Protein AF-A0A0P9H1C6-F1 (afdb_monomer)

Mean predicted aligned error: 3.63 Å

Secondary structure (DSSP, 8-state):
-HHHHHHHHHHHTT-GGG---EEEESSSSSSSSHHHHHHHHHHHHHTTPEEEES--EEEEETTTTEEEETTS-EEE-SS---PPPP---HHHHHTT---TTS-B-B-TTT-BBSS-TT-B--GGGB--SS---HHHHHHHHHHHHHHHHHHHTT-S--------EEEEEEEETTEEEEEEE-SSS----PPPBHHHHHHHHHHHHHHHHHTTTT--

Foldseek 3Di:
DVLLAVLQVCVVVVNNVVDAAEQEELAPFNDPAPQVRVVVVVLCVVSVHHYDYNFAFDDAPVVQQWTAGPVGDIDHDPDDDDDDDDAADPVQVVVVQQDPRSAGAADQWQQAGPVDRVDGDAAPRHPHPADRDPQRRQQNVVQNVQQVVCVVVVHPDRGTAFQWDWDWADNDPLWIWIFIDGPVGHTDTDDIDNVSSVVVVVCVVCVVVCRVVVVD

Solvent-accessible surface area (backbone atoms only — not comparable to full-atom values): 12221 Å² total; per-residue (Å²): 76,71,67,37,41,49,50,42,51,28,49,78,69,73,43,38,94,82,50,90,49,78,48,77,19,59,39,93,45,84,39,94,53,62,61,58,20,71,58,46,50,58,56,36,50,77,69,66,37,43,76,43,60,52,39,39,82,66,49,73,42,70,92,81,28,31,42,28,25,72,80,70,51,75,45,77,54,95,77,86,88,81,83,76,90,84,67,32,54,66,67,36,42,74,69,70,49,31,48,102,58,18,22,29,48,40,40,72,38,59,30,31,26,76,87,42,86,94,39,70,46,55,35,74,47,24,58,49,101,57,78,77,41,74,41,27,22,50,53,41,42,55,30,42,54,52,28,55,51,26,61,78,68,69,50,91,72,68,60,66,42,64,50,53,35,60,51,74,44,46,59,29,92,66,20,9,25,51,39,48,32,35,76,86,44,76,52,62,69,59,79,68,32,50,66,47,31,50,51,54,53,49,46,64,74,43,35,78,70,31,58,85,66,59,73,105

Structure (mmCIF, N/CA/C/O backbone):
data_AF-A0A0P9H1C6-F1
#
_entry.id   AF-A0A0P9H1C6-F1
#
loop_
_atom_site.group_PDB
_atom_site.id
_atom_site.type_symbol
_atom_site.label_atom_id
_atom_site.label_alt_id
_atom_site.label_comp_id
_atom_site.label_asym_id
_atom_site.label_entity_id
_atom_site.label_seq_id
_atom_site.pdbx_PDB_ins_code
_atom_site.Cartn_x
_atom_site.Cartn_y
_atom_site.Cartn_z
_atom_site.occupancy
_atom_site.B_iso_or_equiv
_atom_site.auth_seq_id
_atom_site.auth_comp_id
_atom_site.auth_asym_id
_atom_site.auth_atom_id
_atom_site.pdbx_PDB_model_num
ATOM 1 N N . GLU A 1 1 ? -3.016 4.710 9.373 1.00 93.19 1 GLU A N 1
ATOM 2 C CA . GLU A 1 1 ? -3.429 6.108 9.124 1.00 93.19 1 GLU A CA 1
ATOM 3 C C . GLU A 1 1 ? -4.897 6.339 9.457 1.00 93.19 1 GLU A C 1
ATOM 5 O O . GLU A 1 1 ? -5.146 6.920 10.501 1.00 93.19 1 GLU A O 1
ATOM 10 N N . PHE A 1 2 ? -5.855 5.842 8.659 1.00 96.88 2 PHE A N 1
ATOM 11 C CA . PHE A 1 2 ? -7.290 6.099 8.879 1.00 96.88 2 PHE A CA 1
ATOM 12 C C . PHE A 1 2 ? -7.735 5.900 10.336 1.00 96.88 2 PHE A C 1
ATOM 14 O O . PHE A 1 2 ? -8.371 6.771 10.910 1.00 96.88 2 PHE A O 1
ATOM 21 N N . THR A 1 3 ? -7.330 4.796 10.963 1.00 97.69 3 THR A N 1
ATOM 22 C CA . THR A 1 3 ? -7.670 4.483 12.358 1.00 97.69 3 THR A CA 1
ATOM 23 C C . THR A 1 3 ? -7.136 5.507 13.362 1.00 97.69 3 THR A C 1
ATOM 25 O O . THR A 1 3 ? -7.855 5.864 14.288 1.00 97.69 3 THR A O 1
ATOM 28 N N . PHE A 1 4 ? -5.917 6.025 13.169 1.00 97.88 4 PHE A N 1
ATOM 29 C CA . PHE A 1 4 ? -5.371 7.084 14.026 1.00 97.88 4 PHE A CA 1
ATOM 30 C C . PHE A 1 4 ? -6.130 8.399 13.846 1.00 97.88 4 PHE A C 1
ATOM 32 O O . PHE A 1 4 ? -6.419 9.077 14.827 1.00 97.88 4 PHE A O 1
ATOM 39 N N . LEU A 1 5 ? -6.473 8.742 12.602 1.00 97.62 5 LEU A N 1
ATOM 40 C CA . LEU A 1 5 ? -7.238 9.951 12.289 1.00 97.62 5 LEU A CA 1
ATOM 41 C C . LEU A 1 5 ? -8.673 9.870 12.823 1.00 97.62 5 LEU A C 1
ATOM 43 O O . LEU A 1 5 ? -9.190 10.855 13.339 1.00 97.62 5 LEU A O 1
ATOM 47 N N . LEU A 1 6 ? -9.304 8.696 12.739 1.00 97.88 6 LEU A N 1
ATOM 48 C CA . LEU A 1 6 ? -10.625 8.447 13.310 1.00 97.88 6 LEU A CA 1
ATOM 49 C C . LEU A 1 6 ? -10.600 8.559 14.837 1.00 97.88 6 LEU A C 1
ATOM 51 O O . LEU A 1 6 ? -11.479 9.190 15.416 1.00 97.88 6 LEU A O 1
ATOM 55 N N . GLU A 1 7 ? -9.600 7.970 15.493 1.00 97.94 7 GLU A N 1
ATOM 56 C CA . GLU A 1 7 ? -9.441 8.061 16.946 1.00 97.94 7 GLU A CA 1
ATOM 57 C C . GLU A 1 7 ? -9.267 9.512 17.411 1.00 97.94 7 GLU A C 1
ATOM 59 O O . GLU A 1 7 ? -9.964 9.943 18.332 1.00 97.94 7 GLU A O 1
ATOM 64 N N . ASP A 1 8 ? -8.413 10.276 16.729 1.00 97.62 8 ASP A N 1
ATOM 65 C CA . ASP A 1 8 ? -8.193 11.696 17.005 1.00 97.62 8 ASP A CA 1
ATOM 66 C C . ASP A 1 8 ? -9.469 12.522 16.770 1.00 97.62 8 ASP A C 1
ATOM 68 O O . ASP A 1 8 ? -9.880 13.301 17.630 1.00 97.62 8 ASP A O 1
ATOM 72 N N . TYR A 1 9 ? -10.175 12.275 15.661 1.00 97.75 9 TYR A N 1
ATOM 73 C CA . TYR A 1 9 ? -11.467 12.901 15.378 1.00 97.75 9 TYR A CA 1
ATOM 74 C C . TYR A 1 9 ? -12.483 12.635 16.497 1.00 97.75 9 TYR A C 1
ATOM 76 O O . TYR A 1 9 ? -13.104 13.567 17.011 1.00 97.75 9 TYR A O 1
ATOM 84 N N . LEU A 1 10 ? -12.639 11.379 16.923 1.00 98.06 10 LEU A N 1
ATOM 85 C CA . LEU A 1 10 ? -13.571 11.005 17.989 1.00 98.06 10 LEU A CA 1
ATOM 86 C C . LEU A 1 10 ? -13.201 11.661 19.322 1.00 98.06 10 LEU A C 1
ATOM 88 O O . LEU A 1 10 ? -14.088 12.054 20.081 1.00 98.06 10 LEU A O 1
ATOM 92 N N . ARG A 1 11 ? -11.904 11.806 19.607 1.00 97.06 11 ARG A N 1
ATOM 93 C CA . ARG A 1 11 ? -11.411 12.471 20.816 1.00 97.06 11 ARG A CA 1
ATOM 94 C C . ARG A 1 11 ? -11.730 13.961 20.803 1.00 97.06 11 ARG A C 1
ATOM 96 O O . ARG A 1 11 ? -12.269 14.463 21.786 1.00 97.06 11 ARG A O 1
ATOM 103 N N . GLN A 1 12 ? -11.487 14.641 19.685 1.00 97.38 12 GLN A N 1
ATOM 104 C CA . GLN A 1 12 ? -11.793 16.067 19.515 1.00 97.38 12 GLN A CA 1
ATOM 105 C C . GLN A 1 12 ? -13.291 16.379 19.643 1.00 97.38 12 GLN A C 1
ATOM 107 O O . GLN A 1 12 ? -13.655 17.479 20.050 1.00 97.38 12 GLN A O 1
ATOM 112 N N . HIS A 1 13 ? -14.157 15.405 19.355 1.00 97.94 13 HIS A N 1
ATOM 113 C CA . HIS A 1 13 ? -15.613 15.552 19.441 1.00 97.94 13 HIS A CA 1
ATOM 114 C C . HIS A 1 13 ? -16.220 14.974 20.732 1.00 97.94 13 HIS A C 1
ATOM 116 O O . HIS A 1 13 ? -17.441 14.922 20.861 1.00 97.94 13 HIS A O 1
ATOM 122 N N . GLY A 1 14 ? -15.403 14.524 21.694 1.00 97.75 14 GLY A N 1
ATOM 123 C CA . GLY A 1 14 ? -15.886 13.966 22.965 1.00 97.75 14 GLY A CA 1
ATOM 124 C C . GLY A 1 14 ? -16.603 12.612 22.842 1.00 97.75 14 GLY A C 1
ATOM 125 O O . GLY A 1 14 ? -17.310 12.206 23.761 1.00 97.75 14 GLY A O 1
ATOM 126 N N . LEU A 1 15 ? -16.424 11.905 21.723 1.00 97.88 15 LEU A N 1
ATOM 127 C CA . LEU A 1 15 ? -17.075 10.622 21.422 1.00 97.88 15 LEU A CA 1
ATOM 128 C C . LEU A 1 15 ? -16.177 9.408 21.695 1.00 97.88 15 LEU A C 1
ATOM 130 O O . LEU A 1 15 ? -16.657 8.274 21.708 1.00 97.88 15 LEU A O 1
ATOM 134 N N . ARG A 1 16 ? -14.876 9.622 21.923 1.00 97.44 16 ARG A N 1
ATOM 135 C CA . ARG A 1 16 ? -13.888 8.540 22.046 1.00 97.44 16 ARG A CA 1
ATOM 136 C C . ARG A 1 16 ? -14.186 7.549 23.171 1.00 97.44 16 ARG A C 1
ATOM 138 O O . ARG A 1 16 ? -14.060 6.352 22.939 1.00 97.44 16 ARG A O 1
ATOM 145 N N . GLU A 1 17 ? -14.597 8.024 24.344 1.00 96.75 17 GLU A N 1
ATOM 146 C CA . GLU A 1 17 ? -14.897 7.162 25.504 1.00 96.75 17 GLU A CA 1
ATOM 147 C C . GLU A 1 17 ? -16.165 6.315 25.306 1.00 96.75 17 GLU A C 1
ATOM 149 O O . GLU A 1 17 ? -16.348 5.298 25.964 1.00 96.75 17 GLU A O 1
ATOM 154 N N . GLN A 1 18 ? -17.037 6.719 24.378 1.00 97.19 18 GLN A N 1
ATOM 155 C CA . GLN A 1 18 ? -18.264 5.997 24.024 1.00 97.19 18 GLN A CA 1
ATOM 156 C C . GLN A 1 18 ? -18.072 5.083 22.805 1.00 97.19 18 GLN A C 1
ATOM 158 O O . GLN A 1 18 ? -19.025 4.445 22.366 1.00 97.19 18 GLN A O 1
ATOM 163 N N . THR A 1 19 ? -16.863 5.038 22.234 1.00 98.19 19 THR A N 1
ATOM 164 C CA . THR A 1 19 ? -16.577 4.333 20.980 1.00 98.19 19 THR A CA 1
ATOM 165 C C . THR A 1 19 ? -15.469 3.304 21.179 1.00 98.19 19 THR A C 1
ATOM 167 O O . THR A 1 19 ? -14.341 3.658 21.523 1.00 98.19 19 THR A O 1
ATOM 170 N N . GLU A 1 20 ? -15.756 2.033 20.899 1.00 98.31 20 GLU A N 1
ATOM 171 C CA . GLU A 1 20 ? -14.718 1.017 20.708 1.00 98.31 20 GLU A CA 1
ATOM 172 C C . GLU A 1 20 ? -14.182 1.103 19.272 1.00 98.31 20 GLU A C 1
ATOM 174 O O . GLU A 1 20 ? -14.946 1.164 18.309 1.00 98.31 20 GLU A O 1
ATOM 179 N N . ILE A 1 21 ? -12.857 1.107 19.122 1.00 98.56 21 ILE A N 1
ATOM 180 C CA . ILE A 1 21 ? -12.193 1.049 17.819 1.00 98.56 21 ILE A CA 1
ATOM 181 C C . ILE A 1 21 ? -11.433 -0.271 17.760 1.00 98.56 21 ILE A C 1
ATOM 183 O O . ILE A 1 21 ? -10.535 -0.503 18.572 1.00 98.56 21 ILE A O 1
ATOM 187 N N . VAL A 1 22 ? -11.772 -1.104 16.776 1.00 98.38 22 VAL A N 1
ATOM 188 C CA . VAL A 1 22 ? -11.085 -2.369 16.507 1.00 98.38 22 VAL A CA 1
ATOM 189 C C . VAL A 1 22 ? -10.349 -2.269 15.169 1.00 98.38 22 VAL A C 1
ATOM 191 O O . VAL A 1 22 ? -10.955 -2.028 14.126 1.00 98.38 22 VAL A O 1
ATOM 194 N N . TYR A 1 23 ? -9.029 -2.436 15.196 1.00 98.19 23 TYR A N 1
ATOM 195 C CA . TYR A 1 23 ? -8.165 -2.505 14.022 1.00 98.19 23 TYR A CA 1
ATOM 196 C C . TYR A 1 23 ? -7.969 -3.961 13.604 1.00 98.19 23 TYR A C 1
ATOM 198 O O . TYR A 1 23 ? -7.379 -4.747 14.345 1.00 98.19 23 TYR A O 1
ATOM 206 N N . LEU A 1 24 ? -8.449 -4.317 12.415 1.00 97.06 24 LEU A N 1
ATOM 207 C CA . LEU A 1 24 ? -8.352 -5.676 11.886 1.00 97.06 24 LEU A CA 1
ATOM 208 C C . LEU A 1 24 ? -7.097 -5.834 11.021 1.00 97.06 24 LEU A C 1
ATOM 210 O O . LEU A 1 24 ? -6.812 -4.989 10.172 1.00 97.06 24 LEU A O 1
ATOM 214 N N . SER A 1 25 ? -6.388 -6.950 11.184 1.00 96.56 25 SER A N 1
ATOM 215 C CA . SER A 1 25 ? -5.307 -7.369 10.292 1.00 96.56 25 SER A CA 1
ATOM 216 C C . SER A 1 25 ? -5.412 -8.859 9.988 1.00 96.56 25 SER A C 1
ATOM 218 O O . SER A 1 25 ? -5.517 -9.683 10.894 1.00 96.56 25 SER A O 1
ATOM 220 N N . ALA A 1 26 ? -5.296 -9.221 8.710 1.00 95.44 26 ALA A N 1
ATOM 221 C CA . ALA A 1 26 ? -5.193 -10.620 8.286 1.00 95.44 26 ALA A CA 1
ATOM 222 C C . ALA A 1 26 ? -3.859 -11.270 8.712 1.00 95.44 26 ALA A C 1
ATOM 224 O O . ALA A 1 26 ? -3.707 -12.488 8.685 1.00 95.44 26 ALA A O 1
ATOM 225 N N . LEU A 1 27 ? -2.874 -10.466 9.117 1.00 95.88 27 LEU A N 1
ATOM 226 C CA . LEU A 1 27 ? -1.554 -10.930 9.529 1.00 95.88 27 LEU A CA 1
ATOM 227 C C . LEU A 1 27 ? -1.491 -11.148 11.042 1.00 95.88 27 LEU A C 1
ATOM 229 O O . LEU A 1 27 ? -2.310 -10.642 11.802 1.00 95.88 27 LEU A O 1
ATOM 233 N N . SER A 1 28 ? -0.437 -11.816 11.508 1.00 95.88 28 SER A N 1
ATOM 234 C CA . SER A 1 28 ? -0.100 -11.911 12.937 1.00 95.88 28 SER A CA 1
ATOM 235 C C . SER A 1 28 ? 0.511 -10.627 13.519 1.00 95.88 28 SER A C 1
ATOM 237 O O . SER A 1 28 ? 1.109 -10.675 14.589 1.00 95.88 28 SER A O 1
ATOM 239 N N . ARG A 1 29 ? 0.426 -9.508 12.794 1.00 96.50 29 ARG A N 1
ATOM 240 C CA . ARG A 1 29 ? 0.940 -8.179 13.152 1.00 96.50 29 ARG A CA 1
ATOM 241 C C . ARG A 1 29 ? 0.104 -7.097 12.470 1.00 96.50 29 ARG A C 1
ATOM 243 O O . ARG A 1 29 ? -0.591 -7.378 11.494 1.00 96.50 29 ARG A O 1
ATOM 250 N N . VAL A 1 30 ? 0.192 -5.857 12.944 1.00 96.31 30 VAL A N 1
ATOM 251 C CA . VAL A 1 30 ? -0.618 -4.734 12.429 1.00 96.31 30 VAL A CA 1
ATOM 252 C C . VAL A 1 30 ? -0.184 -4.225 11.051 1.00 96.31 30 VAL A C 1
ATOM 254 O O . VAL A 1 30 ? -0.939 -3.511 10.402 1.00 96.31 30 VAL A O 1
ATOM 257 N N . PHE A 1 31 ? 1.014 -4.585 10.579 1.00 95.12 31 PHE A N 1
ATOM 258 C CA . PHE A 1 31 ? 1.508 -4.163 9.268 1.00 95.12 31 PHE A CA 1
ATOM 259 C C . PHE A 1 31 ? 2.438 -5.212 8.624 1.00 95.12 31 PHE A C 1
ATOM 261 O O . PHE A 1 31 ? 3.178 -5.879 9.349 1.00 95.12 31 PHE A O 1
ATOM 268 N N . PRO A 1 32 ? 2.458 -5.378 7.283 1.00 92.88 32 PRO A N 1
ATOM 269 C CA . PRO A 1 32 ? 3.320 -6.360 6.620 1.00 92.88 32 PRO A CA 1
ATOM 270 C C . PRO A 1 32 ? 4.821 -6.163 6.840 1.00 92.88 32 PRO A C 1
ATOM 272 O O . PRO A 1 32 ? 5.530 -7.151 6.961 1.00 92.88 32 PRO A O 1
ATOM 275 N N . ILE A 1 33 ? 5.317 -4.929 6.908 1.00 93.44 33 ILE A N 1
ATOM 276 C CA . ILE A 1 33 ? 6.733 -4.637 7.180 1.00 93.44 33 ILE A CA 1
ATOM 277 C C . ILE A 1 33 ? 6.946 -4.525 8.692 1.00 93.44 33 ILE A C 1
ATOM 279 O O . ILE A 1 33 ? 6.293 -3.718 9.351 1.00 93.44 33 ILE A O 1
ATOM 283 N N . GLU A 1 34 ? 7.879 -5.311 9.229 1.00 94.19 34 GLU A N 1
ATOM 284 C CA . GLU A 1 34 ? 8.107 -5.443 10.673 1.00 94.19 34 GLU A CA 1
ATOM 285 C C . GLU A 1 34 ? 8.441 -4.115 11.361 1.00 94.19 34 GLU A C 1
ATOM 287 O O . GLU A 1 34 ? 7.806 -3.777 12.354 1.00 94.19 34 GLU A O 1
ATOM 292 N N . ASN A 1 35 ? 9.345 -3.310 10.799 1.00 95.50 35 ASN A N 1
ATOM 293 C CA . ASN A 1 35 ? 9.712 -2.015 11.385 1.00 95.50 35 ASN A CA 1
ATOM 294 C C . ASN A 1 35 ? 8.507 -1.067 11.508 1.00 95.50 35 ASN A C 1
ATOM 296 O O . ASN A 1 35 ? 8.380 -0.347 12.495 1.00 95.50 35 ASN A O 1
ATOM 300 N N . ILE A 1 36 ? 7.594 -1.097 10.531 1.00 95.62 36 ILE A N 1
ATOM 301 C CA . ILE A 1 36 ? 6.365 -0.294 10.562 1.00 95.62 36 ILE A CA 1
ATOM 302 C C . ILE A 1 36 ? 5.383 -0.864 11.592 1.00 95.62 36 ILE A C 1
ATOM 304 O O . ILE A 1 36 ? 4.731 -0.098 12.298 1.00 95.62 36 ILE A O 1
ATOM 308 N N . ALA A 1 37 ? 5.294 -2.191 11.719 1.00 96.12 37 ALA A N 1
ATOM 309 C CA . ALA A 1 37 ? 4.471 -2.824 12.745 1.00 96.12 37 ALA A CA 1
ATOM 310 C C . ALA A 1 37 ? 4.961 -2.474 14.160 1.00 96.12 37 ALA A C 1
ATOM 312 O O . ALA A 1 37 ? 4.155 -2.055 14.984 1.00 96.12 37 ALA A O 1
ATOM 313 N N . ASN A 1 38 ? 6.272 -2.552 14.409 1.00 95.75 38 ASN A N 1
ATOM 314 C CA . ASN A 1 38 ? 6.896 -2.206 15.692 1.00 95.75 38 ASN A CA 1
ATOM 315 C C . ASN A 1 38 ? 6.724 -0.722 16.052 1.00 95.75 38 ASN A C 1
ATOM 317 O O . ASN A 1 38 ? 6.692 -0.373 17.227 1.00 95.75 38 ASN A O 1
ATOM 321 N N . PHE A 1 39 ? 6.594 0.148 15.049 1.00 96.25 39 PHE A N 1
ATOM 322 C CA . PHE A 1 39 ? 6.251 1.555 15.238 1.00 96.25 39 PHE A CA 1
ATOM 323 C C . PHE A 1 39 ? 4.757 1.761 15.544 1.00 96.25 39 PHE A C 1
ATOM 325 O O . PHE A 1 39 ? 4.407 2.520 16.443 1.00 96.25 39 PHE A O 1
ATOM 332 N N . ALA A 1 40 ? 3.864 1.113 14.791 1.00 96.94 40 ALA A N 1
ATOM 333 C CA . ALA A 1 40 ? 2.430 1.391 14.846 1.00 96.94 40 ALA A CA 1
ATOM 334 C C . ALA A 1 40 ? 1.707 0.691 16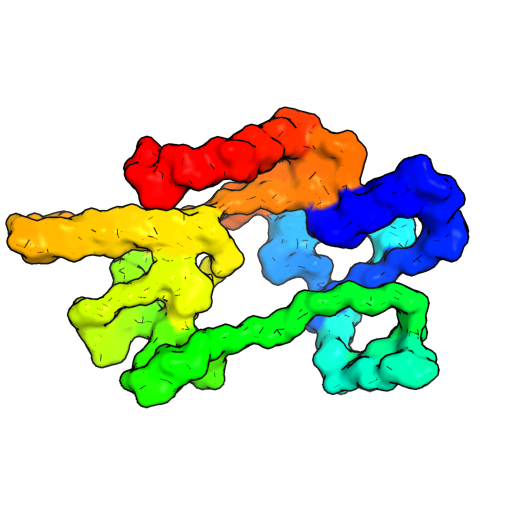.006 1.00 96.94 40 ALA A C 1
ATOM 336 O O . ALA A 1 40 ? 0.776 1.267 16.564 1.00 96.94 40 ALA A O 1
ATOM 337 N N . ASP A 1 41 ? 2.107 -0.531 16.366 1.00 96.94 41 ASP A N 1
ATOM 338 C CA . ASP A 1 41 ? 1.418 -1.343 17.378 1.00 96.94 41 ASP A CA 1
ATOM 339 C C . ASP A 1 41 ? 1.402 -0.680 18.772 1.00 96.94 41 ASP A C 1
ATOM 341 O O . ASP A 1 41 ? 0.313 -0.525 19.334 1.00 96.94 41 ASP A O 1
ATOM 345 N N . PRO A 1 42 ? 2.529 -0.145 19.296 1.00 96.75 42 PRO A N 1
ATOM 346 C CA . PRO A 1 42 ? 2.513 0.577 20.569 1.00 96.75 42 PRO A CA 1
ATOM 347 C C . PRO A 1 42 ? 1.622 1.825 20.537 1.00 96.75 42 PRO A C 1
ATOM 349 O O . PRO A 1 42 ? 0.912 2.090 21.503 1.00 96.75 42 PRO A O 1
ATOM 352 N N . LEU A 1 43 ? 1.606 2.560 19.417 1.00 96.56 43 LEU A N 1
ATOM 353 C CA . LEU A 1 43 ? 0.779 3.761 19.252 1.00 96.56 43 LEU A CA 1
ATOM 354 C C . LEU A 1 43 ? -0.720 3.433 19.227 1.00 96.56 43 LEU A C 1
ATOM 356 O O . LEU A 1 43 ? -1.530 4.201 19.745 1.00 96.56 43 LEU A O 1
ATOM 360 N N . LEU A 1 44 ? -1.107 2.307 18.619 1.00 97.88 44 LEU A N 1
ATOM 361 C CA . LEU A 1 44 ? -2.490 1.822 18.654 1.00 97.88 44 LEU A CA 1
ATOM 362 C C . LEU A 1 44 ? -2.893 1.471 20.093 1.00 97.88 44 LEU A C 1
ATOM 364 O O . LEU A 1 44 ? -3.945 1.914 20.561 1.00 97.88 44 LEU A O 1
ATOM 368 N N . HIS A 1 45 ? -2.031 0.742 20.807 1.00 97.19 45 HIS A N 1
ATOM 369 C CA . HIS A 1 45 ? -2.279 0.325 22.185 1.00 97.19 45 HIS A CA 1
ATOM 370 C C . HIS A 1 45 ? -2.365 1.513 23.156 1.00 97.19 45 HIS A C 1
ATOM 372 O O . HIS A 1 45 ? -3.293 1.583 23.959 1.00 97.19 45 HIS A O 1
ATOM 378 N N . GLU A 1 46 ? -1.449 2.482 23.063 1.00 96.19 46 GLU A N 1
ATOM 379 C CA . GLU A 1 46 ? -1.462 3.711 23.875 1.00 96.19 46 GLU A CA 1
ATOM 380 C C . GLU A 1 46 ? -2.779 4.486 23.724 1.00 96.19 46 GLU A C 1
ATOM 382 O O . GLU A 1 46 ? -3.284 5.079 24.675 1.00 96.19 46 GLU A O 1
ATOM 387 N N . ARG A 1 47 ? -3.389 4.422 22.538 1.00 95.81 47 ARG A N 1
ATOM 388 C CA . ARG A 1 47 ? -4.665 5.078 22.224 1.00 95.81 47 ARG A CA 1
ATOM 389 C C . ARG A 1 47 ? -5.889 4.234 22.547 1.00 95.81 47 ARG A C 1
ATOM 391 O O . ARG A 1 47 ? -7.004 4.622 22.192 1.00 95.81 47 ARG A O 1
ATOM 398 N N . GLY A 1 48 ? -5.706 3.080 23.186 1.00 97.12 48 GLY A N 1
ATOM 399 C CA . GLY A 1 48 ? -6.780 2.151 23.526 1.00 97.12 48 GLY A CA 1
ATOM 400 C C . GLY A 1 48 ? -7.511 1.598 22.301 1.00 97.12 48 GLY A C 1
ATOM 401 O O . GLY A 1 48 ? -8.715 1.351 22.376 1.00 97.12 48 GLY A O 1
ATOM 402 N N . ILE A 1 49 ? -6.831 1.487 21.155 1.00 98.44 49 ILE A N 1
ATOM 403 C CA . ILE A 1 49 ? -7.371 0.851 19.950 1.00 98.44 49 ILE A CA 1
ATOM 404 C C . ILE A 1 49 ? -7.085 -0.646 20.060 1.00 98.44 49 ILE A C 1
ATOM 406 O O . ILE A 1 49 ? -5.928 -1.059 20.147 1.00 98.44 49 ILE A O 1
ATOM 410 N N . ARG A 1 50 ? -8.135 -1.469 20.044 1.00 98.06 50 ARG A N 1
ATOM 411 C CA . ARG A 1 50 ? -7.997 -2.926 20.084 1.00 98.06 50 ARG A CA 1
ATOM 412 C C . ARG A 1 50 ? -7.500 -3.428 18.733 1.00 98.06 50 ARG A C 1
ATOM 414 O O . ARG A 1 50 ? -8.042 -3.044 17.703 1.00 98.06 50 ARG A O 1
ATOM 421 N N . THR A 1 51 ? -6.518 -4.319 18.722 1.00 97.88 51 THR A N 1
ATOM 422 C CA . THR A 1 51 ? -6.048 -4.986 17.503 1.00 97.88 51 THR A CA 1
ATOM 423 C C . THR A 1 51 ? -6.589 -6.414 17.446 1.00 97.88 51 THR A C 1
ATOM 425 O O . THR A 1 51 ? -6.447 -7.183 18.392 1.00 97.88 51 THR A O 1
ATOM 428 N N . GLU A 1 52 ? -7.223 -6.775 16.332 1.00 97.44 52 GLU A N 1
ATOM 429 C CA . GLU A 1 52 ? -7.623 -8.151 16.034 1.00 97.44 52 GLU A CA 1
ATOM 430 C C . GLU A 1 52 ? -6.759 -8.659 14.875 1.00 97.44 52 GLU A C 1
ATOM 432 O O . GLU A 1 52 ? -6.893 -8.236 13.724 1.00 97.44 52 GLU A O 1
ATOM 437 N N . LEU A 1 53 ? -5.815 -9.534 15.208 1.00 97.19 53 LEU A N 1
ATOM 438 C CA . LEU A 1 53 ? -4.832 -10.087 14.281 1.00 97.19 53 LEU A CA 1
ATOM 439 C C . LEU A 1 53 ? -5.291 -11.459 13.785 1.00 97.19 53 LEU A C 1
ATOM 441 O O . LEU A 1 53 ? -6.036 -12.147 14.478 1.00 97.19 53 LEU A O 1
ATOM 445 N N . ARG A 1 54 ? -4.788 -11.897 12.626 1.00 96.88 54 ARG A N 1
ATOM 446 C CA . ARG A 1 54 ? -5.248 -13.126 11.947 1.00 96.88 54 ARG A CA 1
ATOM 447 C C . ARG A 1 54 ? -6.764 -13.122 11.719 1.00 96.88 54 ARG A C 1
ATOM 449 O O . ARG A 1 54 ? -7.431 -14.132 11.904 1.00 96.88 54 ARG A O 1
ATOM 456 N N . PHE A 1 55 ? -7.289 -11.965 11.329 1.00 97.44 55 PHE A N 1
ATOM 457 C CA . PHE A 1 55 ? -8.677 -11.790 10.935 1.00 97.44 55 PHE A CA 1
ATOM 458 C C . PHE A 1 55 ? -8.723 -11.521 9.431 1.00 97.44 55 PHE A C 1
ATOM 460 O O . PHE A 1 55 ? -8.492 -10.392 8.993 1.00 97.44 55 PHE A O 1
ATOM 467 N N . THR A 1 56 ? -9.004 -12.547 8.631 1.00 96.69 56 THR A N 1
ATOM 468 C CA . THR A 1 56 ? -9.168 -12.417 7.177 1.00 96.69 56 THR A CA 1
ATOM 469 C C . THR A 1 56 ? -10.655 -12.286 6.854 1.00 96.69 56 THR A C 1
ATOM 471 O O . THR A 1 56 ? -11.359 -13.291 6.942 1.00 96.69 56 THR A O 1
ATOM 474 N N . PRO A 1 57 ? -11.176 -11.098 6.482 1.00 96.00 57 PRO A N 1
ATOM 475 C CA . PRO A 1 57 ? -12.595 -10.932 6.170 1.00 96.00 57 PRO A CA 1
ATOM 476 C C . PRO A 1 57 ? -13.078 -11.925 5.106 1.00 96.00 57 PRO A C 1
ATOM 478 O O . PRO A 1 57 ? -12.502 -12.003 4.022 1.00 96.00 57 PRO A O 1
ATOM 481 N N . SER A 1 58 ? -14.145 -12.665 5.408 1.00 96.69 58 SER A N 1
ATOM 482 C CA . SER A 1 58 ? -14.732 -13.674 4.514 1.00 96.69 58 SER A CA 1
ATOM 483 C C . SER A 1 58 ? -16.167 -13.345 4.108 1.00 96.69 58 SER A C 1
ATOM 485 O O . SER A 1 58 ? -16.560 -13.606 2.973 1.00 96.69 58 SER A O 1
ATOM 487 N N . ALA A 1 59 ? -16.951 -12.750 5.010 1.00 96.94 59 ALA A N 1
ATOM 488 C CA . ALA A 1 59 ? -18.328 -12.355 4.743 1.00 96.94 59 ALA A CA 1
ATOM 489 C C . ALA A 1 59 ? -18.754 -11.169 5.614 1.00 96.94 59 ALA A C 1
ATOM 491 O O . ALA A 1 59 ? -18.265 -10.987 6.731 1.00 96.94 59 ALA A O 1
ATOM 492 N N . ILE A 1 60 ? -19.709 -10.392 5.106 1.00 97.62 60 ILE A N 1
ATOM 493 C CA . ILE A 1 60 ? -20.346 -9.285 5.822 1.00 97.62 60 ILE A CA 1
ATOM 494 C C . ILE A 1 60 ? -21.847 -9.565 5.861 1.00 97.62 60 ILE A C 1
ATOM 496 O O . ILE A 1 60 ? -22.501 -9.621 4.821 1.00 97.62 60 ILE A O 1
ATOM 500 N N . ASP A 1 61 ? -22.385 -9.741 7.063 1.00 97.50 61 ASP A N 1
ATOM 501 C CA . ASP A 1 61 ? -23.820 -9.811 7.323 1.00 97.50 61 ASP A CA 1
ATOM 502 C C . ASP A 1 61 ? -24.296 -8.411 7.720 1.00 97.50 61 ASP A C 1
ATOM 504 O O . ASP A 1 61 ? -24.232 -8.019 8.885 1.00 97.50 61 ASP A O 1
ATOM 508 N N . ALA A 1 62 ? -24.700 -7.621 6.722 1.00 97.00 62 ALA A N 1
ATOM 509 C CA . ALA A 1 62 ? -25.096 -6.233 6.937 1.00 97.00 62 ALA A CA 1
ATOM 510 C C . ALA A 1 62 ? -26.359 -6.079 7.812 1.00 97.00 62 ALA A C 1
ATOM 512 O O . ALA A 1 62 ? -26.338 -5.213 8.689 1.00 97.00 62 ALA A O 1
ATOM 513 N N . PRO A 1 63 ? -27.428 -6.895 7.657 1.00 97.69 63 PRO A N 1
ATOM 514 C CA . PRO A 1 63 ? -28.581 -6.849 8.559 1.00 97.69 63 PRO A CA 1
ATOM 515 C C . PRO A 1 63 ? -28.233 -7.153 10.019 1.00 97.69 63 PRO A C 1
ATOM 517 O O . PRO A 1 63 ? -28.712 -6.455 10.910 1.00 97.69 63 PRO A O 1
ATOM 520 N N . ALA A 1 64 ? -27.385 -8.157 10.273 1.00 97.94 64 ALA A N 1
ATOM 521 C CA . ALA A 1 64 ? -26.930 -8.476 11.628 1.00 97.94 64 ALA A CA 1
ATOM 522 C C . ALA A 1 64 ? -25.805 -7.550 12.125 1.00 97.94 64 ALA A C 1
ATOM 524 O O . ALA A 1 64 ? -25.454 -7.605 13.302 1.00 97.94 64 ALA A O 1
ATOM 525 N N . LYS A 1 65 ? -25.240 -6.723 11.235 1.00 98.38 65 LYS A N 1
ATOM 526 C CA . LYS A 1 65 ? -24.038 -5.907 11.439 1.00 98.38 65 LYS A CA 1
ATOM 527 C C . LYS A 1 65 ? -22.847 -6.706 11.979 1.00 98.38 65 LYS A C 1
ATOM 529 O O 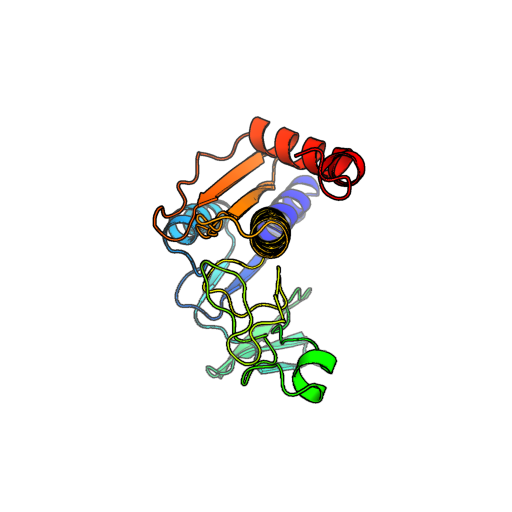. LYS A 1 65 ? -22.219 -6.333 12.969 1.00 98.38 65 LYS A O 1
ATOM 534 N N . VAL A 1 66 ? -22.544 -7.828 11.334 1.00 98.50 66 VAL A N 1
ATOM 535 C CA . VAL A 1 66 ? -21.447 -8.720 11.729 1.00 98.50 66 VAL A CA 1
ATOM 536 C C . VAL A 1 66 ? -20.490 -8.929 10.565 1.00 98.50 66 VAL A C 1
ATOM 538 O O . VAL A 1 66 ? -20.903 -9.283 9.460 1.00 98.50 66 VAL A O 1
ATOM 541 N N . ILE A 1 67 ? -19.194 -8.765 10.821 1.00 98.19 67 ILE A N 1
ATOM 542 C CA . ILE A 1 67 ? -18.130 -9.206 9.920 1.00 98.19 67 ILE A CA 1
ATOM 543 C C . ILE A 1 67 ? -17.612 -10.568 10.377 1.00 98.19 67 ILE A C 1
ATOM 545 O O . ILE A 1 67 ? -17.377 -10.795 11.564 1.00 98.19 67 ILE A O 1
ATOM 549 N N . ARG A 1 68 ? -17.447 -11.488 9.428 1.00 98.00 68 ARG A N 1
ATOM 550 C CA . ARG A 1 68 ? -16.930 -12.839 9.663 1.00 98.00 68 ARG A CA 1
ATOM 551 C C . ARG A 1 68 ? -15.547 -12.980 9.059 1.00 98.00 68 ARG A C 1
ATOM 553 O O . ARG A 1 68 ? -15.266 -12.387 8.015 1.00 98.00 68 ARG A O 1
ATOM 560 N N . SER A 1 69 ? -14.711 -13.782 9.703 1.00 97.25 69 SER A N 1
ATOM 561 C CA . SER A 1 69 ? -13.375 -14.104 9.222 1.00 97.25 69 SER A CA 1
ATOM 562 C C . SER A 1 69 ? -13.309 -15.515 8.634 1.00 97.25 69 SER A C 1
ATOM 564 O O . SER A 1 69 ? -14.165 -16.362 8.905 1.00 97.25 69 SER A O 1
ATOM 566 N N . ALA A 1 70 ? -12.312 -15.782 7.793 1.00 96.94 70 ALA A N 1
ATOM 567 C CA . ALA A 1 70 ? -12.039 -17.118 7.261 1.00 96.94 70 ALA A CA 1
ATOM 568 C C . ALA A 1 70 ? -11.582 -18.090 8.364 1.00 96.94 70 ALA A C 1
ATOM 570 O O . ALA A 1 70 ? -11.777 -19.297 8.255 1.00 96.94 70 ALA A O 1
ATOM 571 N N . GLU A 1 71 ? -11.027 -17.554 9.450 1.00 96.31 71 GLU A N 1
ATOM 572 C CA . GLU A 1 71 ? -10.600 -18.276 10.650 1.00 96.31 71 GLU A CA 1
ATOM 573 C C . GLU A 1 71 ? -11.776 -18.652 11.573 1.00 96.31 71 GLU A C 1
ATOM 575 O O . GLU A 1 71 ? -11.581 -19.351 12.565 1.00 96.31 71 GLU A O 1
ATOM 580 N N . GLY A 1 72 ? -13.000 -18.214 11.253 1.00 95.75 72 GLY A N 1
ATOM 581 C CA . GLY A 1 72 ? -14.217 -18.530 12.005 1.00 95.75 72 GLY A CA 1
ATOM 582 C C . GLY A 1 72 ? -14.595 -17.504 13.076 1.00 95.75 72 GLY A C 1
ATOM 583 O O . GLY A 1 72 ? -15.572 -17.718 13.796 1.00 95.75 72 GLY A O 1
ATOM 584 N N . ALA A 1 73 ? -13.875 -16.384 13.178 1.00 96.50 73 ALA A N 1
ATOM 585 C CA . ALA A 1 73 ? -14.239 -15.296 14.077 1.00 96.50 73 ALA A CA 1
ATOM 586 C C . ALA A 1 73 ? -15.443 -14.505 13.537 1.00 96.50 73 ALA A C 1
ATOM 588 O O . ALA A 1 73 ? -15.676 -14.423 12.328 1.00 96.50 73 ALA A O 1
ATOM 589 N N . ALA A 1 74 ? -16.206 -13.897 14.443 1.00 97.62 74 ALA A N 1
ATOM 590 C CA . ALA A 1 74 ? -17.307 -13.001 14.115 1.00 97.62 74 ALA A CA 1
ATOM 591 C C . ALA A 1 74 ? -17.260 -11.785 15.040 1.00 97.62 74 ALA A C 1
ATOM 593 O O . ALA A 1 74 ? -17.213 -11.944 16.260 1.00 97.62 74 ALA A O 1
ATOM 594 N N . LEU A 1 75 ? -17.278 -10.584 14.462 1.00 98.00 75 LEU A N 1
ATOM 595 C CA . LEU A 1 75 ? -17.250 -9.327 15.205 1.00 98.00 75 LEU A CA 1
ATOM 596 C C . LEU A 1 75 ? -18.458 -8.461 14.830 1.00 98.00 75 LEU A C 1
ATOM 598 O O . LEU A 1 75 ? -18.707 -8.267 13.635 1.00 98.00 75 LEU A O 1
ATOM 602 N N . PRO A 1 76 ? -19.214 -7.943 15.814 1.00 98.19 76 PRO A N 1
ATOM 603 C CA . PRO A 1 76 ? -20.236 -6.941 15.554 1.00 98.19 76 PRO A CA 1
ATOM 604 C C . PRO A 1 76 ? -19.586 -5.596 15.201 1.00 98.19 76 PRO A C 1
ATOM 606 O O . PRO A 1 76 ? -18.458 -5.318 15.608 1.00 98.19 76 PRO A O 1
ATOM 609 N N . TYR A 1 77 ? -20.297 -4.749 14.463 1.00 98.31 77 TYR A N 1
ATOM 610 C CA . TYR A 1 77 ? -19.856 -3.388 14.166 1.00 98.31 77 TYR A CA 1
ATOM 611 C C . TYR A 1 77 ? -21.032 -2.410 14.107 1.00 98.31 77 TYR A C 1
ATOM 613 O O . TYR A 1 77 ? -22.134 -2.772 13.713 1.00 98.31 77 TYR A O 1
ATOM 621 N N . ASP A 1 78 ? -20.786 -1.137 14.411 1.00 97.62 78 ASP A N 1
ATOM 622 C CA . ASP A 1 78 ? -21.717 -0.047 14.075 1.00 97.62 78 ASP A CA 1
ATOM 623 C C . ASP A 1 78 ? -21.292 0.703 12.813 1.00 97.62 78 ASP A C 1
ATOM 625 O O . ASP A 1 78 ? -22.132 1.076 11.993 1.00 97.62 78 ASP A O 1
ATOM 629 N N . LEU A 1 79 ? -19.980 0.848 12.620 1.00 97.06 79 LEU A N 1
ATOM 630 C CA . LEU A 1 79 ? -19.349 1.364 11.414 1.00 97.06 79 LEU A CA 1
ATOM 631 C C . LEU A 1 79 ? -18.249 0.394 10.986 1.00 97.06 79 LEU A C 1
ATOM 633 O O . LEU A 1 79 ? -17.351 0.084 11.767 1.00 97.06 79 LEU A O 1
ATOM 637 N N . LEU A 1 80 ? -18.307 -0.053 9.734 1.00 97.44 80 LEU A N 1
ATOM 638 C CA . LEU A 1 80 ? -17.298 -0.920 9.141 1.00 97.44 80 LEU A CA 1
ATOM 639 C C . LEU A 1 80 ? -16.581 -0.185 8.011 1.00 97.44 80 LEU A C 1
ATOM 641 O O . LEU A 1 80 ? -17.210 0.243 7.045 1.00 97.44 80 LEU A O 1
ATOM 645 N N . VAL A 1 81 ? -15.258 -0.076 8.123 1.00 97.25 81 VAL A N 1
ATOM 646 C CA . VAL A 1 81 ? -14.386 0.477 7.082 1.00 97.25 81 VAL A CA 1
ATOM 647 C C . VAL A 1 81 ? -13.375 -0.594 6.702 1.00 97.25 81 VAL A C 1
AT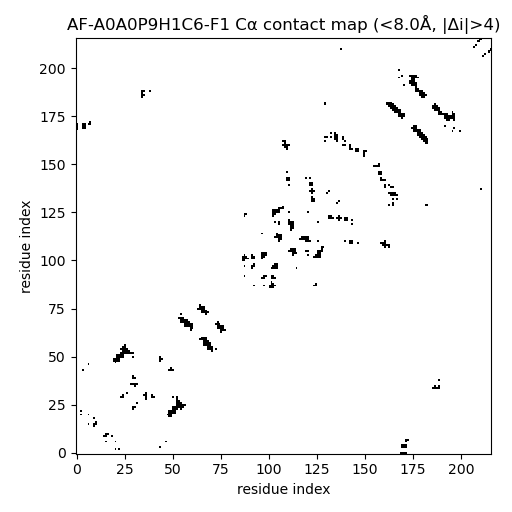OM 649 O O . VAL A 1 81 ? -12.562 -1.003 7.527 1.00 97.25 81 VAL A O 1
ATOM 652 N N . LEU A 1 82 ? -13.443 -1.063 5.456 1.00 95.31 82 LEU A N 1
ATOM 653 C CA . LEU A 1 82 ? -12.579 -2.120 4.941 1.00 95.31 82 LEU A CA 1
ATOM 654 C C . LEU A 1 82 ? -11.802 -1.650 3.720 1.00 95.31 82 LEU A C 1
ATOM 656 O O . LEU A 1 82 ? -12.331 -0.950 2.859 1.00 95.31 82 LEU A O 1
ATOM 660 N N . VAL A 1 83 ? -10.561 -2.119 3.632 1.00 93.62 83 VAL A N 1
ATOM 661 C CA . VAL A 1 83 ? -9.779 -2.087 2.398 1.00 93.62 83 VAL A CA 1
ATOM 662 C C . VAL A 1 83 ? -10.027 -3.416 1.679 1.00 93.62 83 VAL A C 1
ATOM 664 O O . VAL A 1 83 ? -9.728 -4.465 2.257 1.00 93.62 83 VAL A O 1
ATOM 667 N N . PRO A 1 84 ? -10.617 -3.414 0.471 1.00 92.31 84 PRO A N 1
ATOM 668 C CA . PRO A 1 84 ? -10.898 -4.647 -0.250 1.00 92.31 84 PRO A CA 1
ATOM 669 C C . PRO A 1 84 ? -9.599 -5.320 -0.722 1.00 92.31 84 PRO A C 1
ATOM 671 O O . PRO A 1 84 ? -8.570 -4.658 -0.871 1.00 92.31 84 PRO A O 1
ATOM 674 N N . PRO A 1 85 ? -9.628 -6.633 -1.009 1.00 91.69 85 PRO A N 1
ATOM 675 C CA . PRO A 1 85 ? -8.519 -7.280 -1.691 1.00 91.69 85 PRO A CA 1
ATOM 676 C C . PRO A 1 85 ? -8.348 -6.677 -3.092 1.00 91.69 85 PRO A C 1
ATOM 678 O O . PRO A 1 85 ? -9.291 -6.640 -3.883 1.00 91.69 85 PRO A O 1
ATOM 681 N N . HIS A 1 86 ? -7.137 -6.223 -3.407 1.00 94.00 86 HIS A N 1
ATOM 682 C CA . HIS A 1 86 ? -6.803 -5.691 -4.727 1.00 94.00 86 HIS A CA 1
ATOM 683 C C . HIS A 1 86 ? -6.354 -6.810 -5.678 1.00 94.00 86 HIS A C 1
ATOM 685 O O . HIS A 1 86 ? -5.713 -7.777 -5.263 1.00 94.00 86 HIS A O 1
ATOM 691 N N . ARG A 1 87 ? -6.677 -6.659 -6.963 1.00 95.62 87 ARG A N 1
ATOM 692 C CA . ARG A 1 87 ? -6.235 -7.513 -8.076 1.00 95.62 87 ARG A CA 1
ATOM 693 C C . ARG A 1 87 ? -5.827 -6.630 -9.247 1.00 95.62 87 ARG A C 1
ATOM 695 O O . ARG A 1 87 ? -6.227 -5.465 -9.301 1.00 95.62 87 ARG A O 1
ATOM 702 N N . GLY A 1 88 ? -5.041 -7.184 -10.160 1.00 96.38 88 GLY A N 1
ATOM 703 C CA . GLY A 1 88 ? -4.642 -6.482 -11.365 1.00 96.38 88 GLY A CA 1
ATOM 704 C C . GLY A 1 88 ? -5.810 -6.200 -12.298 1.00 96.38 88 GLY A C 1
ATOM 705 O O . GLY A 1 88 ? -6.896 -6.775 -12.184 1.00 96.38 88 GLY A O 1
ATOM 706 N N . ALA A 1 89 ? -5.590 -5.248 -13.200 1.00 96.25 89 ALA A N 1
ATOM 707 C CA . ALA A 1 89 ? -6.632 -4.768 -14.091 1.00 96.25 89 ALA A CA 1
ATOM 708 C C . ALA A 1 89 ? -7.062 -5.864 -15.076 1.00 96.25 89 ALA A C 1
ATOM 710 O O . ALA A 1 89 ? -6.230 -6.566 -15.644 1.00 96.25 89 ALA A O 1
ATOM 711 N N . GLN A 1 90 ? -8.367 -5.954 -15.343 1.00 96.25 90 GLN A N 1
ATOM 712 C CA . GLN A 1 90 ? -8.936 -6.965 -16.239 1.00 96.25 90 GLN A CA 1
ATOM 713 C C . GLN A 1 90 ? -8.281 -6.969 -17.630 1.00 96.25 90 GLN A C 1
ATOM 715 O O . GLN A 1 90 ? -7.983 -8.035 -18.157 1.00 96.25 90 GLN A O 1
ATOM 720 N N . ILE A 1 91 ? -7.971 -5.789 -18.178 1.00 96.31 91 ILE A N 1
ATOM 721 C CA . ILE A 1 91 ? -7.299 -5.652 -19.478 1.00 96.31 91 ILE A CA 1
ATOM 722 C C . ILE A 1 91 ? -5.915 -6.320 -19.517 1.00 96.31 91 ILE A C 1
ATOM 724 O O . ILE A 1 91 ? -5.518 -6.840 -20.553 1.00 96.31 91 ILE A O 1
ATOM 728 N N . VAL A 1 92 ? -5.188 -6.350 -18.394 1.00 96.69 92 VAL A N 1
ATOM 729 C CA . VAL A 1 92 ? -3.879 -7.015 -18.299 1.00 96.69 92 VAL A CA 1
ATOM 730 C C . VAL A 1 92 ? -4.052 -8.531 -18.412 1.00 96.69 92 VAL A C 1
ATOM 732 O O . VAL A 1 92 ? -3.313 -9.186 -19.147 1.00 96.69 92 VAL A O 1
ATOM 735 N N . CYS A 1 93 ? -5.071 -9.082 -17.748 1.00 95.88 93 CYS A N 1
ATOM 736 C CA . CYS A 1 93 ? -5.421 -10.498 -17.851 1.00 95.88 93 CYS A CA 1
ATOM 737 C C . CYS A 1 93 ? -5.882 -10.869 -19.267 1.00 95.88 93 CYS A C 1
ATOM 739 O O . CYS A 1 93 ? -5.417 -11.859 -19.826 1.00 95.88 93 CYS A O 1
ATOM 741 N N . GLU A 1 94 ? -6.779 -10.075 -19.857 1.00 96.69 94 GLU A N 1
ATOM 742 C CA . GLU A 1 94 ? -7.328 -10.310 -21.201 1.00 96.69 94 GLU A CA 1
ATOM 743 C C . GLU A 1 94 ? -6.260 -10.220 -22.294 1.00 96.69 94 GLU A C 1
ATOM 745 O O . GLU A 1 94 ? -6.311 -10.969 -23.267 1.00 96.69 94 GLU A O 1
ATOM 750 N N . ALA A 1 95 ? -5.262 -9.354 -22.110 1.00 95.75 95 ALA A N 1
ATOM 751 C CA . ALA A 1 95 ? -4.110 -9.247 -22.998 1.00 95.75 95 ALA A CA 1
ATOM 752 C C . ALA A 1 95 ? -3.106 -10.408 -22.850 1.00 95.75 95 ALA A C 1
ATOM 754 O O . ALA A 1 95 ? -2.121 -10.447 -23.582 1.00 95.75 95 ALA A O 1
ATOM 755 N N . GLY A 1 96 ? -3.315 -11.335 -21.907 1.00 96.19 96 GLY A N 1
ATOM 756 C CA . GLY A 1 96 ? -2.364 -12.411 -21.617 1.00 96.19 96 GLY A CA 1
ATOM 757 C C . GLY A 1 96 ? -1.060 -11.919 -20.982 1.00 96.19 96 GLY A C 1
ATOM 758 O O . GLY A 1 96 ? -0.050 -12.611 -21.057 1.00 96.19 96 GLY A O 1
ATOM 759 N N . LEU A 1 97 ? -1.077 -10.727 -20.376 1.00 96.69 97 LEU A N 1
ATOM 760 C CA . LEU A 1 97 ? 0.091 -10.081 -19.770 1.00 96.69 97 LEU A CA 1
ATOM 761 C C . LEU A 1 97 ? 0.121 -10.197 -18.242 1.00 96.69 97 LEU A C 1
ATOM 763 O O . LEU A 1 97 ? 1.084 -9.747 -17.632 1.00 96.69 97 LEU A O 1
ATOM 767 N N . GLY A 1 98 ? -0.930 -10.737 -17.622 1.00 96.88 98 GLY A N 1
ATOM 768 C CA . GLY A 1 98 ? -1.073 -10.824 -16.169 1.00 96.88 98 GLY A CA 1
ATOM 769 C C . GLY A 1 98 ? -0.638 -12.160 -15.574 1.00 96.88 98 GLY A C 1
ATOM 770 O O . GLY A 1 98 ? -0.798 -13.214 -16.186 1.00 96.88 98 GLY A O 1
ATOM 771 N N . ASP A 1 99 ? -0.150 -12.115 -14.338 1.00 96.06 99 ASP A N 1
ATOM 772 C CA . ASP A 1 99 ? 0.020 -13.266 -13.460 1.00 96.06 99 ASP A CA 1
ATOM 773 C C . ASP A 1 99 ? -1.336 -13.797 -12.940 1.00 96.06 99 ASP A C 1
ATOM 775 O O . ASP A 1 99 ? -2.417 -13.341 -13.317 1.00 96.06 99 ASP A O 1
ATOM 779 N N . THR A 1 100 ? -1.293 -14.761 -12.015 1.00 94.94 100 THR A N 1
ATOM 780 C CA . THR A 1 100 ? -2.502 -15.350 -11.398 1.00 94.94 100 THR A CA 1
ATOM 781 C C . THR A 1 100 ? -3.402 -14.354 -10.650 1.00 94.94 100 THR A C 1
ATOM 783 O O . THR A 1 100 ? -4.575 -14.647 -10.400 1.00 94.94 100 THR A O 1
ATOM 786 N N . LEU A 1 101 ? -2.875 -13.189 -10.276 1.00 95.69 101 LEU A N 1
ATOM 787 C CA . LEU A 1 101 ? -3.589 -12.107 -9.604 1.00 95.69 101 LEU A CA 1
ATOM 788 C C . LEU A 1 101 ? -3.869 -10.918 -10.539 1.00 95.69 101 LEU A C 1
ATOM 790 O O . LEU A 1 101 ? -4.546 -9.978 -10.117 1.00 95.69 101 LEU A O 1
ATOM 794 N N . GLY A 1 102 ? -3.423 -10.983 -11.796 1.00 97.12 102 GLY A N 1
ATOM 795 C CA . GLY A 1 102 ? -3.605 -9.984 -12.845 1.00 97.12 102 GLY A CA 1
ATOM 796 C C . GLY A 1 102 ? -2.522 -8.906 -12.915 1.00 97.12 102 GLY A C 1
ATOM 797 O O . GLY A 1 102 ? -2.698 -7.929 -13.642 1.00 97.12 102 GLY A O 1
ATOM 798 N N . TRP A 1 103 ? -1.436 -9.027 -12.154 1.00 98.06 103 TRP A N 1
ATOM 799 C CA . TRP A 1 103 ? -0.308 -8.091 -12.201 1.00 98.06 103 TRP A CA 1
ATOM 800 C C . TRP A 1 103 ? 0.625 -8.444 -13.354 1.00 98.06 103 TRP A C 1
ATOM 802 O O . TRP A 1 103 ? 0.785 -9.618 -13.662 1.00 98.06 103 TRP A O 1
ATOM 812 N N . VAL A 1 104 ? 1.265 -7.462 -13.984 1.00 98.38 104 VAL A N 1
ATOM 813 C CA . VAL A 1 104 ? 2.241 -7.724 -15.049 1.00 98.38 104 VAL A CA 1
ATOM 814 C C . VAL A 1 104 ? 3.506 -8.337 -14.436 1.00 98.38 104 VAL A C 1
ATOM 816 O O . VAL A 1 104 ? 4.127 -7.661 -13.608 1.00 98.38 104 VAL A O 1
ATOM 819 N N . PRO A 1 105 ? 3.925 -9.554 -14.840 1.00 98.00 105 PRO A N 1
ATOM 820 C CA . PRO A 1 105 ? 5.174 -10.159 -14.396 1.00 98.00 105 PRO A CA 1
ATOM 821 C C . PRO A 1 105 ? 6.375 -9.335 -14.853 1.00 98.00 105 PRO A C 1
ATOM 823 O O . PRO A 1 105 ? 6.637 -9.227 -16.054 1.00 98.00 105 PRO A O 1
ATOM 826 N N . THR A 1 106 ? 7.109 -8.755 -13.914 1.00 97.88 106 THR A N 1
ATOM 827 C CA . THR A 1 106 ? 8.045 -7.664 -14.179 1.00 97.88 106 THR A CA 1
ATOM 828 C C . THR A 1 106 ? 9.404 -7.931 -13.541 1.00 97.88 106 THR A C 1
ATOM 830 O O . THR A 1 106 ? 9.506 -8.263 -12.360 1.00 97.88 106 THR A O 1
ATOM 833 N N . ASP A 1 107 ? 10.486 -7.737 -14.297 1.00 97.81 107 ASP A N 1
ATOM 834 C CA . ASP A 1 107 ? 11.822 -7.734 -13.705 1.00 97.81 107 ASP A CA 1
ATOM 835 C C . ASP A 1 107 ? 11.968 -6.531 -12.765 1.00 97.81 107 ASP A C 1
ATOM 837 O O . ASP A 1 107 ? 11.776 -5.373 -13.146 1.00 97.81 107 ASP A O 1
ATOM 841 N N . ARG A 1 108 ? 12.315 -6.815 -11.508 1.00 97.38 108 ARG A N 1
ATOM 842 C CA . ARG A 1 108 ? 12.219 -5.832 -10.426 1.00 97.38 108 ARG A CA 1
ATOM 843 C C . ARG A 1 108 ? 13.157 -4.629 -10.586 1.00 97.38 108 ARG A C 1
ATOM 845 O O . ARG A 1 108 ? 12.916 -3.590 -9.983 1.00 97.38 108 ARG A O 1
ATOM 852 N N . GLU A 1 109 ? 14.237 -4.764 -11.354 1.00 97.19 109 GLU A N 1
ATOM 853 C CA . GLU A 1 109 ? 15.256 -3.719 -11.496 1.00 97.19 109 GLU A CA 1
ATOM 854 C C . GLU A 1 109 ? 15.151 -2.983 -12.831 1.00 97.19 109 GLU A C 1
ATOM 856 O O . GLU A 1 109 ? 15.573 -1.838 -12.942 1.00 97.19 109 GLU A O 1
ATOM 861 N N . THR A 1 110 ? 14.589 -3.602 -13.858 1.00 97.00 110 THR A N 1
ATOM 862 C CA . THR A 1 110 ? 14.427 -2.986 -15.181 1.00 97.00 110 THR A CA 1
ATOM 863 C C . THR A 1 110 ? 13.008 -2.494 -15.439 1.00 97.00 110 THR A C 1
ATOM 865 O O . THR A 1 110 ? 12.817 -1.665 -16.328 1.00 97.00 110 THR A O 1
ATOM 868 N N . LEU A 1 111 ? 12.033 -2.976 -14.658 1.00 98.06 111 LEU A N 1
ATOM 869 C CA . LEU A 1 111 ? 10.592 -2.790 -14.846 1.00 98.06 111 LEU A CA 1
ATOM 870 C C . LEU A 1 111 ? 10.064 -3.330 -16.185 1.00 98.06 111 LEU A C 1
ATOM 872 O O . LEU A 1 111 ? 8.962 -2.989 -16.622 1.00 98.06 111 LEU A O 1
ATOM 876 N N . GLN A 1 112 ? 10.861 -4.159 -16.852 1.00 97.62 112 GLN A N 1
ATOM 877 C CA . GLN A 1 112 ? 10.513 -4.782 -18.116 1.00 97.62 112 GLN A CA 1
ATOM 878 C C . GLN A 1 112 ? 9.607 -5.986 -17.859 1.00 97.62 112 GLN A C 1
ATOM 880 O O . GLN A 1 112 ? 9.837 -6.769 -16.934 1.00 97.62 112 GLN A O 1
ATOM 885 N N . CYS A 1 113 ? 8.578 -6.137 -18.683 1.00 97.81 113 CYS A N 1
ATOM 886 C CA . CYS A 1 113 ? 7.717 -7.306 -18.669 1.00 97.81 113 CYS A CA 1
ATOM 887 C C . CYS A 1 113 ? 8.538 -8.547 -19.031 1.00 97.81 113 CYS A C 1
ATOM 889 O O . CYS A 1 113 ? 9.258 -8.573 -20.028 1.00 97.81 113 CYS A O 1
ATOM 891 N N . THR A 1 114 ? 8.407 -9.604 -18.239 1.00 96.94 114 THR A N 1
ATOM 892 C CA . THR A 1 114 ? 9.113 -10.871 -18.486 1.00 96.94 114 THR A CA 1
ATOM 893 C C . THR A 1 114 ? 8.508 -11.675 -19.641 1.00 96.94 114 THR A C 1
ATOM 895 O O . THR A 1 114 ? 9.156 -12.584 -20.156 1.00 96.94 114 THR A O 1
ATOM 898 N N . LEU A 1 115 ? 7.285 -11.336 -20.066 1.00 96.44 115 LEU A N 1
ATOM 899 C CA . LEU A 1 115 ? 6.576 -11.993 -21.167 1.00 96.44 115 LEU A CA 1
ATOM 900 C C . LEU A 1 115 ? 6.878 -11.359 -22.535 1.00 96.44 115 LEU A C 1
ATOM 902 O O . LEU A 1 115 ? 6.827 -12.055 -23.546 1.00 96.44 115 LEU A O 1
ATOM 906 N N . ASP A 1 116 ? 7.198 -10.061 -22.574 1.00 95.50 116 ASP A N 1
ATOM 907 C CA . ASP A 1 116 ? 7.550 -9.338 -23.802 1.00 95.50 116 ASP A CA 1
ATOM 908 C C . ASP A 1 116 ? 8.577 -8.232 -23.496 1.00 95.50 116 ASP A C 1
ATOM 910 O O . ASP A 1 116 ? 8.261 -7.298 -22.753 1.00 95.50 116 ASP A O 1
ATOM 914 N N . PRO A 1 117 ? 9.784 -8.277 -24.091 1.00 92.50 117 PRO A N 1
ATOM 915 C CA . PRO A 1 117 ? 10.823 -7.282 -23.842 1.00 92.50 117 PRO A CA 1
ATOM 916 C C . PRO A 1 117 ? 10.471 -5.870 -24.342 1.00 92.50 117 PRO A C 1
ATOM 918 O O . PRO A 1 117 ? 11.129 -4.909 -23.956 1.00 92.50 117 PRO A O 1
ATOM 921 N N . ASN A 1 118 ? 9.448 -5.690 -25.176 1.00 94.06 118 ASN A N 1
ATOM 922 C CA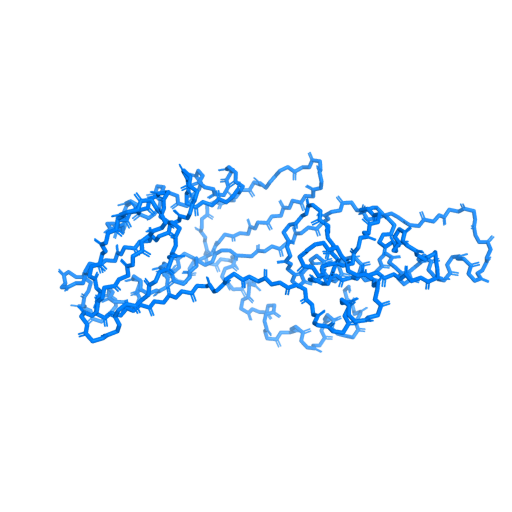 . ASN A 1 118 ? 9.018 -4.359 -25.620 1.00 94.06 118 ASN A CA 1
ATOM 923 C C . ASN A 1 118 ? 8.003 -3.710 -24.672 1.00 94.06 118 ASN A C 1
ATOM 925 O O . ASN A 1 118 ? 7.561 -2.586 -24.916 1.00 94.06 118 ASN A O 1
ATOM 929 N N . ILE A 1 119 ? 7.608 -4.411 -23.609 1.00 96.69 119 ILE A N 1
ATOM 930 C CA . ILE A 1 119 ? 6.618 -3.945 -22.646 1.00 96.69 119 ILE A CA 1
ATOM 931 C C . ILE A 1 119 ? 7.317 -3.619 -21.330 1.00 96.69 119 ILE A C 1
ATOM 933 O O . ILE A 1 119 ? 8.135 -4.384 -20.826 1.00 96.69 119 ILE A O 1
ATOM 937 N N . TYR A 1 120 ? 6.940 -2.488 -20.746 1.00 97.81 120 TYR A N 1
ATOM 938 C CA . TYR A 1 120 ? 7.319 -2.091 -19.396 1.00 97.81 120 TYR A CA 1
ATOM 939 C C . TYR A 1 120 ? 6.058 -1.926 -18.548 1.00 97.81 120 TYR A C 1
ATOM 941 O O . TYR A 1 120 ? 5.023 -1.488 -19.055 1.00 97.81 120 TYR A O 1
ATOM 949 N N . ALA A 1 121 ? 6.144 -2.238 -17.256 1.00 97.56 121 ALA A N 1
ATOM 950 C CA . ALA A 1 121 ? 5.058 -2.033 -16.304 1.00 97.56 121 ALA A CA 1
ATOM 951 C C . ALA A 1 121 ? 5.534 -1.197 -15.113 1.00 97.56 121 ALA A C 1
ATOM 953 O O . ALA A 1 121 ? 6.596 -1.430 -14.544 1.00 97.56 121 ALA A O 1
ATOM 954 N N . VAL A 1 122 ? 4.731 -0.203 -14.734 1.00 96.81 122 VAL A N 1
ATOM 955 C CA . VAL A 1 122 ? 5.068 0.768 -13.687 1.00 96.81 122 VAL A CA 1
ATOM 956 C C . VAL A 1 122 ? 3.916 0.888 -12.696 1.00 96.81 122 VAL A C 1
ATOM 958 O O . VAL A 1 122 ? 2.745 0.803 -13.070 1.00 96.81 122 VAL A O 1
ATOM 961 N N . GLY A 1 123 ? 4.255 1.126 -11.429 1.00 96.25 123 GLY A N 1
ATOM 962 C CA . GLY A 1 123 ? 3.283 1.343 -10.363 1.00 96.25 123 GLY A CA 1
ATOM 963 C C . GLY A 1 123 ? 2.476 0.087 -10.048 1.00 96.25 123 GLY A C 1
ATOM 964 O O . GLY A 1 123 ? 2.978 -1.033 -10.132 1.00 96.25 123 GLY A O 1
ATOM 965 N N . ASP A 1 124 ? 1.213 0.279 -9.681 1.00 97.12 124 ASP A N 1
ATOM 966 C CA . ASP A 1 124 ? 0.371 -0.780 -9.118 1.00 97.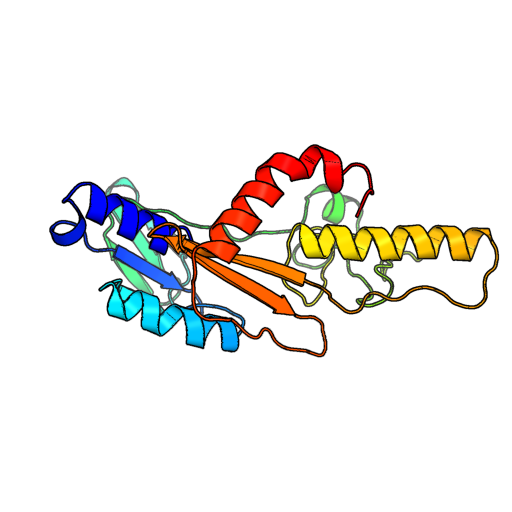12 124 ASP A CA 1
ATOM 967 C C . ASP A 1 124 ? 0.112 -1.943 -10.084 1.00 97.12 124 ASP A C 1
ATOM 969 O O . ASP A 1 124 ? -0.193 -3.045 -9.628 1.00 97.12 124 ASP A O 1
ATOM 973 N N . ALA A 1 125 ? 0.278 -1.732 -11.394 1.00 97.00 125 ALA A N 1
ATOM 974 C CA . ALA A 1 125 ? 0.117 -2.769 -12.407 1.00 97.00 125 ALA A CA 1
ATOM 975 C C . ALA A 1 125 ? 1.218 -3.842 -12.363 1.00 97.00 125 ALA A C 1
ATOM 977 O O . ALA A 1 125 ? 0.939 -4.985 -12.710 1.00 97.00 125 ALA A O 1
ATOM 978 N N . ALA A 1 126 ? 2.439 -3.502 -11.939 1.00 97.62 126 ALA A N 1
ATOM 979 C CA . ALA A 1 126 ? 3.577 -4.424 -11.913 1.00 97.62 126 ALA A CA 1
ATOM 980 C C . ALA A 1 126 ? 3.579 -5.297 -10.646 1.00 97.62 126 ALA A C 1
ATOM 982 O O . ALA A 1 126 ? 3.200 -4.836 -9.569 1.00 97.62 126 ALA A O 1
ATOM 983 N N . ASP A 1 127 ? 4.054 -6.537 -10.729 1.00 97.00 127 ASP A N 1
ATOM 984 C CA . ASP A 1 127 ? 4.151 -7.499 -9.615 1.00 97.00 127 ASP A CA 1
ATOM 985 C C . ASP A 1 127 ? 5.365 -7.279 -8.686 1.00 97.00 127 ASP A C 1
ATOM 987 O O . ASP A 1 127 ? 5.827 -8.197 -8.007 1.00 97.00 127 ASP A O 1
ATOM 991 N N . LEU A 1 128 ? 5.881 -6.048 -8.626 1.00 96.62 128 LEU A N 1
ATOM 992 C CA . LEU A 1 128 ? 7.107 -5.734 -7.898 1.00 96.62 128 LEU A CA 1
ATOM 993 C C . LEU A 1 128 ? 7.024 -6.145 -6.417 1.00 96.62 128 LEU A C 1
ATOM 995 O O . LEU A 1 128 ? 6.019 -5.864 -5.755 1.00 96.62 128 LEU A O 1
ATOM 999 N N . PRO A 1 129 ? 8.110 -6.703 -5.844 1.00 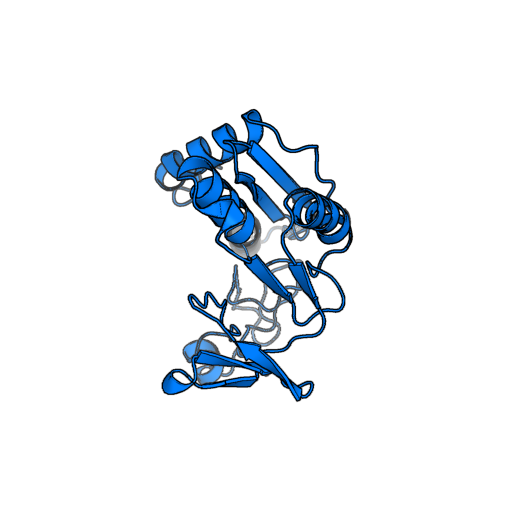94.12 129 PRO A N 1
ATOM 1000 C CA . PRO A 1 129 ? 8.163 -7.117 -4.444 1.00 94.12 129 PRO A CA 1
ATOM 1001 C C . PRO A 1 129 ? 8.435 -5.919 -3.516 1.00 94.12 129 PRO A C 1
ATOM 1003 O O . PRO A 1 129 ? 9.345 -5.943 -2.690 1.00 94.12 129 PRO A O 1
ATOM 1006 N N . ILE A 1 130 ? 7.680 -4.836 -3.688 1.00 93.69 130 ILE A N 1
ATOM 1007 C CA . ILE A 1 130 ? 7.775 -3.599 -2.911 1.00 93.69 130 ILE A CA 1
ATOM 1008 C C . ILE A 1 130 ? 6.373 -3.029 -2.680 1.00 93.69 130 ILE A C 1
ATOM 1010 O O . ILE A 1 130 ? 5.420 -3.391 -3.372 1.00 93.69 130 ILE A O 1
ATOM 1014 N N . SER A 1 131 ? 6.218 -2.140 -1.697 1.00 91.94 131 SER A N 1
ATOM 1015 C CA . SER A 1 131 ? 4.931 -1.484 -1.461 1.00 91.94 131 SER A CA 1
ATOM 1016 C C . SER A 1 131 ? 4.476 -0.708 -2.696 1.00 91.94 131 SER A C 1
ATOM 1018 O O . SER A 1 131 ? 5.166 0.196 -3.163 1.00 91.94 131 SER A O 1
ATOM 1020 N N . LYS A 1 132 ? 3.273 -1.031 -3.174 1.00 94.44 132 LYS A N 1
ATOM 1021 C CA . LYS A 1 132 ? 2.577 -0.298 -4.234 1.00 94.44 132 LYS A CA 1
ATOM 1022 C C . LYS A 1 132 ? 2.171 1.084 -3.713 1.00 94.44 132 LYS A C 1
ATOM 1024 O O . LYS A 1 132 ? 1.400 1.190 -2.757 1.00 94.44 132 LYS A O 1
ATOM 1029 N N . SER A 1 133 ? 2.763 2.135 -4.275 1.00 93.69 133 SER A N 1
ATOM 1030 C CA . SER A 1 133 ? 2.537 3.523 -3.872 1.00 93.69 133 SER A CA 1
ATOM 1031 C C . SER A 1 133 ? 2.792 4.489 -5.031 1.00 93.69 133 SER A C 1
ATOM 1033 O O . SER A 1 133 ? 3.491 4.174 -5.996 1.00 93.69 133 SER A O 1
ATOM 1035 N N . GLY A 1 134 ? 2.282 5.718 -4.902 1.00 93.38 134 GLY A N 1
ATOM 1036 C CA . GLY A 1 134 ? 2.549 6.778 -5.877 1.00 93.38 134 GLY A CA 1
ATOM 1037 C C . GLY A 1 134 ? 4.037 7.134 -6.006 1.00 93.38 134 GLY A C 1
ATOM 1038 O O . GLY A 1 134 ? 4.484 7.472 -7.098 1.00 93.38 134 GLY A O 1
ATOM 1039 N N . SER A 1 135 ? 4.821 7.017 -4.928 1.00 93.62 135 SER A N 1
ATOM 1040 C CA . SER A 1 135 ? 6.273 7.231 -4.976 1.00 93.62 135 SER A CA 1
ATOM 1041 C C . SER A 1 135 ? 6.996 6.098 -5.702 1.00 93.62 135 SER A C 1
ATOM 1043 O O . SER A 1 135 ? 7.834 6.380 -6.552 1.00 93.62 135 SER A O 1
ATOM 1045 N N . ALA A 1 136 ? 6.616 4.838 -5.458 1.00 95.31 136 ALA A N 1
ATOM 1046 C CA . ALA A 1 136 ? 7.150 3.691 -6.192 1.00 95.31 136 ALA A CA 1
ATOM 1047 C C . ALA A 1 136 ? 6.875 3.822 -7.700 1.00 95.31 136 ALA A C 1
ATOM 1049 O O . ALA A 1 136 ? 7.770 3.641 -8.524 1.00 95.31 136 ALA A O 1
ATOM 1050 N N . ALA A 1 137 ? 5.645 4.211 -8.062 1.00 95.88 137 ALA A N 1
ATOM 1051 C CA . ALA A 1 137 ? 5.268 4.476 -9.447 1.00 95.88 137 ALA A CA 1
ATOM 1052 C C . ALA A 1 137 ? 6.109 5.604 -10.063 1.00 95.88 137 ALA A C 1
ATOM 1054 O O . ALA A 1 137 ? 6.590 5.471 -11.185 1.00 95.88 137 ALA A O 1
ATOM 1055 N N . HIS A 1 138 ? 6.323 6.694 -9.326 1.00 95.00 138 HIS A N 1
ATOM 1056 C CA . HIS A 1 138 ? 7.115 7.831 -9.783 1.00 95.00 138 HIS A CA 1
ATOM 1057 C C . HIS A 1 138 ? 8.589 7.469 -10.035 1.00 95.00 138 HIS A C 1
ATOM 1059 O O . HIS A 1 138 ? 9.104 7.703 -11.131 1.00 95.00 138 HIS A O 1
ATOM 1065 N N . PHE A 1 139 ? 9.260 6.851 -9.059 1.00 95.31 139 PHE A N 1
ATOM 1066 C CA . PHE A 1 139 ? 10.665 6.457 -9.197 1.00 95.31 139 PHE A CA 1
ATOM 1067 C C . PHE A 1 139 ? 10.849 5.373 -10.267 1.00 95.31 139 PHE A C 1
ATOM 1069 O O . PHE A 1 139 ? 11.752 5.475 -11.100 1.00 95.31 139 PHE A O 1
ATOM 1076 N N . GLY A 1 140 ? 9.944 4.391 -10.325 1.00 96.50 140 GLY A N 1
ATOM 1077 C CA . GLY A 1 140 ? 9.929 3.375 -11.379 1.00 96.50 140 GLY A CA 1
ATOM 1078 C C . GLY A 1 140 ? 9.733 3.973 -12.778 1.00 96.50 140 GLY A C 1
ATOM 1079 O O . GLY A 1 140 ? 10.465 3.618 -13.703 1.00 96.50 140 GLY A O 1
ATOM 1080 N N . ALA A 1 141 ? 8.820 4.939 -12.938 1.00 95.81 141 ALA A N 1
ATOM 1081 C CA . ALA A 1 141 ? 8.588 5.625 -14.214 1.00 95.81 141 ALA A CA 1
ATOM 1082 C C . ALA A 1 141 ? 9.852 6.328 -14.725 1.00 95.81 141 ALA A C 1
ATOM 1084 O O . ALA A 1 141 ? 10.177 6.239 -15.910 1.00 95.81 141 ALA A O 1
ATOM 1085 N N . LYS A 1 142 ? 10.594 6.992 -13.830 1.00 94.62 142 LYS A N 1
ATOM 1086 C CA . LYS A 1 142 ? 11.853 7.674 -14.159 1.00 94.62 142 LYS A CA 1
ATOM 1087 C C . LYS A 1 142 ? 12.911 6.696 -14.667 1.00 94.62 142 LYS A C 1
ATOM 1089 O O . LYS A 1 142 ? 13.627 7.013 -15.618 1.00 94.62 142 LYS A O 1
ATOM 1094 N N . VAL A 1 143 ? 13.002 5.507 -14.073 1.00 96.50 143 VAL A N 1
ATOM 1095 C CA . VAL A 1 143 ? 13.909 4.449 -14.542 1.00 96.50 143 VAL A CA 1
ATOM 1096 C C . VAL A 1 143 ? 13.493 3.968 -15.928 1.00 96.50 143 VAL A C 1
ATOM 1098 O O . VAL A 1 143 ? 14.321 3.997 -16.836 1.00 96.50 143 VAL A O 1
ATOM 1101 N N . VAL A 1 144 ? 12.221 3.610 -16.128 1.00 97.12 144 VAL A N 1
ATOM 1102 C CA . VAL A 1 144 ? 11.708 3.135 -17.428 1.00 97.12 144 VAL A CA 1
ATOM 1103 C C . VAL A 1 144 ? 11.940 4.157 -18.536 1.00 97.12 144 VAL A C 1
ATOM 1105 O O . VAL A 1 144 ? 12.482 3.811 -19.583 1.00 97.12 144 VAL A O 1
ATOM 1108 N N . ALA A 1 145 ? 11.607 5.429 -18.302 1.00 95.62 145 ALA A N 1
ATOM 1109 C CA . ALA A 1 145 ? 11.806 6.485 -19.290 1.00 95.62 145 ALA A CA 1
ATOM 1110 C C . ALA A 1 145 ? 13.281 6.603 -19.708 1.00 95.62 145 ALA A C 1
ATOM 1112 O O . ALA A 1 145 ? 13.596 6.635 -20.899 1.00 95.62 145 ALA A O 1
ATOM 1113 N N . ASN A 1 146 ? 14.203 6.606 -18.740 1.00 95.25 146 ASN A N 1
ATOM 1114 C CA . ASN A 1 146 ? 15.631 6.695 -19.035 1.00 95.25 146 ASN A CA 1
ATOM 1115 C C . ASN A 1 146 ? 16.183 5.426 -19.701 1.00 95.25 146 ASN A C 1
ATOM 1117 O O . ASN A 1 146 ? 17.105 5.531 -20.508 1.00 95.25 146 ASN A O 1
ATOM 1121 N N . ARG A 1 147 ? 15.623 4.246 -19.409 1.00 95.56 147 ARG A N 1
ATOM 1122 C CA . ARG A 1 147 ? 15.969 2.997 -20.102 1.00 95.56 147 ARG A CA 1
ATOM 1123 C C . ARG A 1 147 ? 15.561 3.039 -21.568 1.00 95.56 147 ARG A C 1
ATOM 1125 O O . ARG A 1 147 ? 16.418 2.823 -22.415 1.00 95.56 147 ARG A O 1
ATOM 1132 N N . ILE A 1 148 ? 14.319 3.421 -21.866 1.00 95.44 148 ILE A N 1
ATOM 1133 C CA . ILE A 1 148 ? 13.830 3.568 -23.247 1.00 95.44 148 ILE A CA 1
ATOM 1134 C C . ILE A 1 148 ? 14.715 4.554 -24.025 1.00 95.44 148 ILE A C 1
ATOM 1136 O O . ILE A 1 148 ? 15.146 4.267 -25.140 1.00 95.44 148 ILE A O 1
ATOM 1140 N N . ILE A 1 149 ? 15.054 5.702 -23.425 1.00 95.75 149 ILE A N 1
ATOM 1141 C CA . ILE A 1 149 ? 15.965 6.682 -24.040 1.00 95.75 149 ILE A CA 1
ATOM 1142 C C . ILE A 1 149 ? 17.354 6.075 -24.285 1.00 95.75 149 ILE A C 1
ATOM 1144 O O . ILE A 1 149 ? 17.944 6.288 -25.344 1.00 95.75 149 ILE A O 1
ATOM 1148 N N . ALA A 1 150 ? 17.900 5.338 -23.317 1.00 95.44 150 ALA A N 1
ATOM 1149 C CA . ALA A 1 150 ? 19.212 4.714 -23.435 1.00 95.44 150 ALA A CA 1
ATOM 1150 C C . ALA A 1 150 ? 19.248 3.636 -24.532 1.00 95.44 150 ALA A C 1
ATOM 1152 O O . ALA A 1 150 ? 20.217 3.592 -25.290 1.00 95.44 150 ALA A O 1
ATOM 1153 N N . GLU A 1 151 ? 18.187 2.839 -24.669 1.00 93.19 151 GLU A N 1
ATOM 1154 C CA . GLU A 1 151 ? 18.027 1.834 -25.726 1.00 93.19 151 GLU A CA 1
ATOM 1155 C C . GLU A 1 151 ? 17.964 2.482 -27.115 1.00 93.19 151 GLU A C 1
ATOM 1157 O O . GLU A 1 151 ? 18.713 2.087 -28.011 1.00 93.19 151 GLU A O 1
ATOM 1162 N N . LEU A 1 152 ? 17.154 3.537 -27.278 1.00 94.69 152 LEU A N 1
ATOM 1163 C CA . LEU A 1 152 ? 17.038 4.291 -28.535 1.00 94.69 152 LEU A CA 1
ATOM 1164 C C . LEU A 1 152 ? 18.347 4.977 -28.950 1.00 94.69 152 LEU A C 1
ATOM 1166 O O . LEU A 1 152 ? 18.608 5.148 -30.138 1.00 94.69 152 LEU A O 1
ATOM 1170 N N . LEU A 1 153 ? 19.165 5.384 -27.978 1.00 96.75 153 LEU A N 1
ATOM 1171 C CA . LEU A 1 153 ? 20.464 6.021 -28.205 1.00 96.75 153 LEU A CA 1
ATOM 1172 C C . LEU A 1 153 ? 21.638 5.028 -28.203 1.00 96.75 153 LEU A C 1
ATOM 1174 O O . LEU A 1 153 ? 22.788 5.467 -28.230 1.00 96.75 153 LEU A O 1
ATOM 1178 N N . HIS A 1 154 ? 21.371 3.719 -28.148 1.00 94.25 154 HIS A N 1
ATOM 1179 C CA . HIS A 1 154 ? 22.380 2.653 -28.112 1.00 94.25 154 HIS A CA 1
ATOM 1180 C C . HIS A 1 154 ? 23.450 2.842 -27.020 1.00 94.25 154 HIS A C 1
ATOM 1182 O O . HIS A 1 154 ? 24.641 2.612 -27.239 1.00 94.25 154 HIS A O 1
ATOM 1188 N N . ARG A 1 155 ? 23.040 3.286 -25.827 1.00 93.56 155 ARG A N 1
ATOM 1189 C CA . ARG A 1 155 ? 23.948 3.447 -24.683 1.00 93.56 155 ARG A CA 1
ATOM 1190 C C . ARG A 1 155 ? 24.277 2.089 -24.061 1.00 93.56 155 ARG A C 1
ATOM 1192 O O . ARG A 1 155 ? 23.429 1.207 -23.997 1.00 93.56 155 ARG A O 1
ATOM 1199 N N . HIS A 1 156 ? 25.504 1.945 -23.561 1.00 85.75 156 HIS A N 1
ATOM 1200 C CA . HIS A 1 156 ? 25.958 0.712 -22.905 1.00 85.75 156 HIS A CA 1
ATOM 1201 C C . HIS A 1 156 ? 25.388 0.524 -21.493 1.00 85.75 156 HIS A C 1
ATOM 1203 O O . HIS A 1 156 ? 25.148 -0.606 -21.075 1.00 85.75 156 HIS A O 1
ATOM 1209 N N . GLU A 1 157 ? 25.179 1.615 -20.756 1.00 88.19 157 GLU A N 1
ATOM 1210 C CA . GLU A 1 157 ? 24.662 1.569 -19.390 1.00 88.19 157 GLU A CA 1
ATOM 1211 C C . GLU A 1 157 ? 23.159 1.842 -19.376 1.00 88.19 157 GLU A C 1
ATOM 1213 O O . GLU A 1 157 ? 22.697 2.888 -19.842 1.00 88.19 157 GLU A O 1
ATOM 1218 N N . LEU A 1 158 ? 22.404 0.897 -18.813 1.00 91.69 158 LEU A N 1
ATOM 1219 C CA . LEU A 1 158 ? 20.962 1.012 -18.640 1.00 91.69 158 LEU A CA 1
ATOM 1220 C C . LEU A 1 158 ? 20.630 1.258 -17.159 1.00 91.69 158 LEU A C 1
ATOM 1222 O O . LEU A 1 158 ? 21.085 0.491 -16.305 1.00 91.69 158 LEU A O 1
ATOM 1226 N N . PRO A 1 159 ? 19.817 2.283 -16.839 1.00 94.06 159 PRO A N 1
ATOM 1227 C CA . PRO A 1 159 ? 19.355 2.543 -15.479 1.00 94.06 159 PRO A CA 1
ATOM 1228 C C . PRO A 1 159 ? 18.652 1.335 -14.852 1.00 94.06 159 PRO A C 1
ATOM 1230 O O . PRO A 1 159 ? 17.989 0.560 -15.548 1.00 94.06 159 PRO A O 1
ATOM 1233 N N . ARG A 1 160 ? 18.768 1.208 -13.528 1.00 96.56 160 ARG A N 1
ATOM 1234 C CA . ARG A 1 160 ? 18.111 0.168 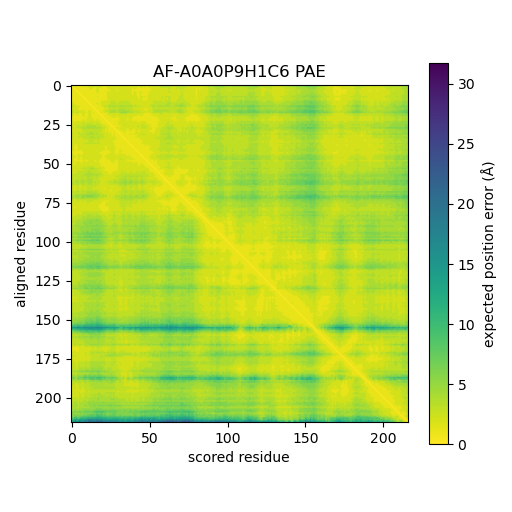-12.725 1.00 96.56 160 ARG A CA 1
ATOM 1235 C C . ARG A 1 160 ? 17.329 0.806 -11.585 1.00 96.56 160 ARG A C 1
ATOM 1237 O O . ARG A 1 160 ? 17.776 1.789 -11.002 1.00 96.56 160 ARG A O 1
ATOM 1244 N N . TYR A 1 161 ? 16.180 0.230 -11.273 1.00 97.50 161 TYR A N 1
ATOM 1245 C CA . TYR A 1 161 ? 15.353 0.579 -10.136 1.00 97.50 161 TYR A CA 1
ATOM 1246 C C . TYR A 1 161 ? 15.793 -0.195 -8.906 1.00 97.50 161 TYR A C 1
ATOM 1248 O O . TYR A 1 161 ? 16.018 -1.402 -8.934 1.00 97.50 161 TYR A O 1
ATOM 1256 N N . THR A 1 162 ? 15.919 0.542 -7.818 1.00 96.81 162 THR A N 1
ATOM 1257 C CA . THR A 1 162 ? 16.429 0.085 -6.526 1.00 96.81 162 THR A CA 1
ATOM 1258 C C . THR A 1 162 ? 15.309 -0.281 -5.558 1.00 96.81 162 THR A C 1
ATOM 1260 O O . THR A 1 162 ? 15.595 -0.737 -4.454 1.00 96.81 162 THR A O 1
ATOM 1263 N N . GLY A 1 163 ? 14.040 -0.135 -5.959 1.00 96.50 163 GLY A N 1
ATOM 1264 C CA . GLY A 1 163 ? 12.895 -0.385 -5.083 1.00 96.50 163 GLY A CA 1
ATOM 1265 C C . GLY A 1 163 ? 12.529 0.811 -4.212 1.00 96.50 163 GLY A C 1
ATOM 1266 O O . GLY A 1 163 ? 11.845 0.629 -3.215 1.00 96.50 163 GLY A O 1
ATOM 1267 N N . GLU A 1 164 ? 12.997 2.016 -4.547 1.00 96.00 164 GLU A N 1
ATOM 1268 C CA . GLU A 1 164 ? 12.749 3.226 -3.760 1.00 96.00 164 GLU A CA 1
ATOM 1269 C C . GLU A 1 164 ? 11.255 3.474 -3.529 1.00 96.00 164 GLU A C 1
ATOM 1271 O O . GLU A 1 164 ? 10.456 3.536 -4.472 1.00 96.00 164 GLU A O 1
ATOM 1276 N N . VAL A 1 165 ? 10.897 3.653 -2.257 1.00 95.19 165 VAL A N 1
ATOM 1277 C CA . VAL A 1 165 ? 9.560 4.016 -1.790 1.00 95.19 165 VAL A CA 1
ATOM 1278 C C . VAL A 1 165 ? 9.668 5.091 -0.721 1.00 95.19 165 VAL A C 1
ATOM 1280 O O . VAL A 1 165 ? 10.456 4.995 0.218 1.00 95.19 165 VAL A O 1
ATOM 1283 N N . MET A 1 166 ? 8.800 6.094 -0.835 1.00 93.06 166 MET A N 1
ATOM 1284 C CA . MET A 1 166 ? 8.584 7.125 0.177 1.00 93.06 166 MET A CA 1
ATOM 1285 C C . MET A 1 166 ? 7.094 7.237 0.501 1.00 93.06 166 MET A C 1
ATOM 1287 O O . MET A 1 166 ? 6.273 7.483 -0.384 1.00 93.06 166 MET A O 1
ATOM 1291 N N . CYS A 1 167 ? 6.737 7.100 1.769 1.00 92.81 167 CYS A N 1
ATOM 1292 C CA . CYS A 1 167 ? 5.373 7.234 2.264 1.00 92.81 167 CYS A CA 1
ATOM 1293 C C . CYS A 1 167 ? 5.347 8.085 3.537 1.00 92.81 167 CYS A C 1
ATOM 1295 O O . CYS A 1 167 ? 6.370 8.308 4.181 1.00 92.81 167 CYS A O 1
ATOM 1297 N N . PHE A 1 168 ? 4.150 8.512 3.926 1.00 94.75 168 PHE A N 1
ATOM 1298 C CA . PHE A 1 168 ? 3.889 9.122 5.225 1.00 94.75 168 PHE A CA 1
ATOM 1299 C C . PHE A 1 168 ? 2.834 8.301 5.956 1.00 94.75 168 PHE A C 1
ATOM 1301 O O . PHE A 1 168 ? 1.883 7.829 5.332 1.00 94.75 168 PHE A O 1
ATOM 1308 N N . ILE A 1 169 ? 2.980 8.167 7.269 1.00 95.50 169 ILE A N 1
ATOM 1309 C CA . ILE A 1 169 ? 1.956 7.615 8.154 1.00 95.50 169 ILE A CA 1
ATOM 1310 C C . ILE A 1 169 ? 1.466 8.754 9.033 1.00 95.50 169 ILE A C 1
ATOM 1312 O O . ILE A 1 169 ? 2.185 9.197 9.928 1.00 95.50 169 ILE A O 1
ATOM 1316 N N . GLU A 1 170 ? 0.242 9.220 8.791 1.00 96.62 170 GLU A N 1
ATOM 1317 C CA . GLU A 1 170 ? -0.405 10.145 9.725 1.00 96.62 170 GLU A CA 1
ATOM 1318 C C . GLU A 1 170 ? -0.814 9.396 10.991 1.00 96.62 170 GLU A C 1
ATOM 1320 O O . GLU A 1 170 ? -1.448 8.330 10.940 1.00 96.62 170 GLU A O 1
ATOM 1325 N N . THR A 1 171 ? -0.462 9.988 12.127 1.00 96.12 171 THR A N 1
ATOM 1326 C CA . THR A 1 171 ? -0.799 9.497 13.461 1.00 96.12 171 THR A CA 1
ATOM 1327 C C . THR A 1 171 ? -1.849 10.383 14.132 1.00 96.12 171 THR A C 1
ATOM 1329 O O . THR A 1 171 ? -2.161 10.166 15.291 1.00 96.12 171 THR A O 1
ATOM 1332 N N . GLY A 1 172 ? -2.440 11.365 13.447 1.00 94.31 172 GLY A N 1
ATOM 1333 C CA . GLY A 1 172 ? -3.381 12.316 14.061 1.00 94.31 172 GLY A CA 1
ATOM 1334 C C . GLY A 1 172 ? -2.679 13.359 14.934 1.00 94.31 172 GLY A C 1
ATOM 1335 O O . GLY A 1 172 ? -1.452 13.388 15.004 1.00 94.31 172 GLY A O 1
ATOM 1336 N N . GLN A 1 173 ? -3.450 14.247 15.564 1.00 93.38 173 GLN A N 1
ATOM 1337 C CA . GLN A 1 173 ? -2.966 15.399 16.341 1.00 93.38 173 GLN A CA 1
ATOM 1338 C C . GLN A 1 173 ? -2.040 16.330 15.533 1.00 93.38 173 GLN A C 1
ATOM 1340 O O . GLN A 1 173 ? -1.142 16.973 16.077 1.00 93.38 173 GLN A O 1
ATOM 1345 N N . GLY A 1 174 ? -2.228 16.374 14.209 1.00 94.75 174 GLY A N 1
ATOM 1346 C CA . GLY A 1 174 ? -1.345 17.097 13.290 1.00 94.75 174 GLY A CA 1
ATOM 1347 C C . GLY A 1 174 ? 0.081 16.540 13.244 1.00 94.75 174 GLY A C 1
ATOM 1348 O O . GLY A 1 174 ? 1.013 17.296 12.989 1.00 94.75 174 GLY A O 1
ATOM 1349 N N . GLN A 1 175 ? 0.273 15.251 13.542 1.00 96.81 175 GLN A N 1
ATOM 1350 C CA . GLN A 1 175 ? 1.566 14.576 13.501 1.00 96.81 175 GLN A CA 1
ATOM 1351 C C . GLN A 1 175 ? 1.582 13.453 12.464 1.00 96.81 175 GLN A C 1
ATOM 1353 O O . GLN A 1 175 ? 0.620 12.694 12.316 1.00 96.81 175 GLN A O 1
ATOM 1358 N N . ALA A 1 176 ? 2.735 13.296 11.819 1.00 97.25 176 ALA A N 1
ATOM 1359 C CA . ALA A 1 176 ? 3.021 12.181 10.932 1.00 97.25 176 ALA A CA 1
ATOM 1360 C C . ALA A 1 176 ? 4.447 11.666 11.145 1.00 97.25 176 ALA A C 1
ATOM 1362 O O . ALA A 1 176 ? 5.280 12.326 11.767 1.00 97.25 176 ALA A O 1
ATOM 1363 N N . SER A 1 177 ? 4.731 10.491 10.597 1.00 96.88 177 SER A N 1
ATOM 1364 C CA . SER A 1 177 ? 6.086 9.968 10.434 1.00 96.88 177 SER A CA 1
ATOM 1365 C C . SER A 1 177 ? 6.341 9.643 8.966 1.00 96.88 177 SER A C 1
ATOM 1367 O O . SER A 1 177 ? 5.430 9.232 8.240 1.00 96.88 177 SER A O 1
ATOM 1369 N N . GLN A 1 178 ? 7.575 9.851 8.521 1.00 95.25 178 GLN A N 1
ATOM 1370 C CA . GLN A 1 178 ? 8.010 9.518 7.173 1.00 95.25 178 GLN A CA 1
ATOM 1371 C C . GLN A 1 178 ? 8.539 8.083 7.125 1.00 95.25 178 GLN A C 1
ATOM 1373 O O . GLN A 1 178 ? 9.199 7.607 8.044 1.00 95.25 178 GLN A O 1
ATOM 1378 N N . VAL A 1 179 ? 8.270 7.397 6.022 1.00 94.69 179 VAL A N 1
ATOM 1379 C CA . VAL A 1 179 ? 8.706 6.026 5.772 1.00 94.69 179 VAL A CA 1
ATOM 1380 C C . VAL A 1 179 ? 9.451 6.010 4.449 1.00 94.69 179 VAL A C 1
ATOM 1382 O O . VAL A 1 179 ? 8.840 6.210 3.403 1.00 94.69 179 VAL A O 1
ATOM 1385 N N . VAL A 1 180 ? 10.760 5.773 4.493 1.00 94.75 180 VAL A N 1
ATOM 1386 C CA . VAL A 1 180 ? 11.617 5.676 3.304 1.00 94.75 180 VAL A CA 1
ATOM 1387 C C . VAL A 1 180 ? 12.369 4.359 3.347 1.00 94.75 180 VAL A C 1
ATOM 1389 O O . VAL A 1 180 ? 12.916 4.008 4.391 1.00 94.75 180 VAL A O 1
ATOM 1392 N N . PHE A 1 181 ? 12.356 3.620 2.244 1.00 96.06 181 PHE A N 1
ATOM 1393 C CA . PHE A 1 181 ? 13.033 2.332 2.118 1.00 96.06 181 PHE A CA 1
ATOM 1394 C C . PHE A 1 181 ? 13.232 1.957 0.652 1.00 96.06 181 PHE A C 1
ATOM 1396 O O . PHE A 1 181 ? 12.655 2.577 -0.244 1.00 96.06 181 PHE A O 1
ATOM 1403 N N . ASP A 1 182 ? 14.04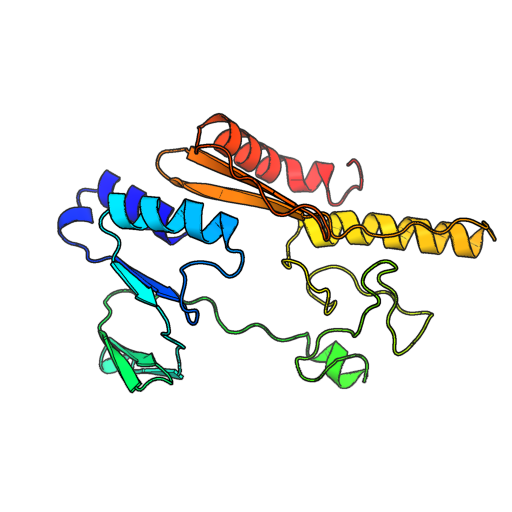1 0.927 0.428 1.00 96.31 182 ASP A N 1
ATOM 1404 C CA . ASP A 1 182 ? 14.259 0.326 -0.883 1.00 96.31 182 ASP A CA 1
ATOM 1405 C C . ASP A 1 182 ? 14.387 -1.209 -0.770 1.00 96.31 182 ASP A C 1
ATOM 1407 O O . ASP A 1 182 ? 14.032 -1.790 0.261 1.00 96.31 182 ASP A O 1
ATOM 1411 N N . TYR A 1 183 ? 14.854 -1.900 -1.817 1.00 95.50 183 TYR A N 1
ATOM 1412 C CA . TYR A 1 183 ? 15.011 -3.362 -1.783 1.00 95.50 183 TYR A CA 1
ATOM 1413 C C . TYR A 1 183 ? 16.018 -3.877 -0.746 1.00 95.50 183 TYR A C 1
ATOM 1415 O O . TYR A 1 183 ? 15.919 -5.035 -0.341 1.00 95.50 183 TYR A O 1
ATOM 1423 N N . ASN A 1 184 ? 16.992 -3.060 -0.353 1.00 95.81 184 ASN A N 1
ATOM 1424 C CA . ASN A 1 184 ? 18.122 -3.452 0.487 1.00 95.81 184 ASN A CA 1
ATOM 1425 C C . ASN A 1 184 ? 18.116 -2.750 1.853 1.00 95.81 184 ASN A C 1
ATOM 1427 O O . ASN A 1 184 ? 18.699 -3.261 2.809 1.00 95.81 184 ASN A O 1
ATOM 1431 N N . HIS A 1 185 ? 17.453 -1.600 1.962 1.00 95.31 185 HIS A N 1
ATOM 1432 C CA . HIS A 1 185 ? 17.412 -0.771 3.157 1.00 95.31 185 HIS A CA 1
ATOM 1433 C C . HIS A 1 185 ? 15.987 -0.753 3.723 1.00 95.31 185 HIS A C 1
ATOM 1435 O O . HIS A 1 185 ? 15.117 -0.091 3.156 1.00 95.31 185 HIS A O 1
ATOM 1441 N N . PRO A 1 186 ? 15.713 -1.464 4.835 1.00 92.81 186 PRO A N 1
ATOM 1442 C CA . PRO A 1 186 ? 14.387 -1.480 5.444 1.00 92.81 186 PRO A CA 1
ATOM 1443 C C . PRO A 1 186 ? 14.029 -0.107 6.039 1.00 92.81 186 PRO A C 1
ATOM 1445 O O . PRO A 1 186 ? 14.925 0.657 6.407 1.00 92.81 186 PRO A O 1
ATOM 1448 N N . PRO A 1 187 ? 12.730 0.209 6.204 1.00 93.50 187 PRO A N 1
ATOM 1449 C CA . PRO A 1 187 ? 12.322 1.532 6.649 1.00 93.50 187 PRO A CA 1
ATOM 1450 C C . PRO A 1 187 ? 12.736 1.806 8.089 1.00 93.50 187 PRO A C 1
ATOM 1452 O O . PRO A 1 187 ? 12.530 0.977 8.978 1.00 93.50 187 PRO A O 1
ATOM 1455 N N . GLN A 1 188 ? 13.246 3.008 8.328 1.00 88.12 188 GLN A N 1
ATOM 1456 C CA . GLN A 1 188 ? 13.433 3.560 9.665 1.00 88.12 188 GLN A CA 1
ATOM 1457 C C . GLN A 1 188 ? 12.403 4.664 9.876 1.00 88.12 188 GLN A C 1
ATOM 1459 O O . GLN A 1 188 ? 12.319 5.591 9.074 1.00 88.12 188 GLN A O 1
ATOM 1464 N N . LEU A 1 189 ? 11.597 4.534 10.930 1.00 91.38 189 LEU A N 1
ATOM 1465 C CA . LEU A 1 189 ? 10.510 5.463 11.209 1.00 91.38 189 LEU A CA 1
ATOM 1466 C C . LEU A 1 189 ? 10.936 6.407 12.336 1.00 91.38 189 LEU A C 1
ATOM 1468 O O . LEU A 1 189 ? 11.088 5.954 13.474 1.00 91.38 189 LEU A O 1
ATOM 1472 N N . PRO A 1 190 ? 11.138 7.703 12.055 1.00 93.06 190 PRO A N 1
ATOM 1473 C CA . PRO A 1 190 ? 11.349 8.692 13.099 1.00 93.06 190 PRO A CA 1
ATOM 1474 C C . PRO A 1 190 ? 10.081 8.861 13.945 1.00 93.06 190 PRO A C 1
ATOM 1476 O O . PRO A 1 190 ? 8.967 8.539 13.516 1.00 93.06 190 PRO A O 1
ATOM 1479 N N . ALA A 1 191 ? 10.247 9.400 15.154 1.00 93.38 191 ALA A N 1
ATOM 1480 C CA . ALA A 1 191 ? 9.116 9.715 16.020 1.00 93.38 191 ALA A CA 1
ATOM 1481 C C . ALA A 1 191 ? 8.129 10.667 15.309 1.00 93.38 191 ALA A C 1
ATOM 1483 O O . ALA A 1 191 ? 8.579 11.589 14.610 1.00 93.38 191 ALA A O 1
ATOM 1484 N N . PRO A 1 192 ? 6.805 10.474 15.484 1.00 95.75 192 PRO A N 1
ATOM 1485 C CA . PRO A 1 192 ? 5.817 11.328 14.844 1.00 95.75 192 PRO A CA 1
ATOM 1486 C C . PRO A 1 192 ? 5.995 12.789 15.249 1.00 95.75 192 PRO A C 1
ATOM 1488 O O . PRO A 1 192 ? 6.194 13.102 16.423 1.00 95.75 192 PRO A O 1
ATOM 1491 N N . ASN A 1 193 ? 5.914 13.699 14.284 1.00 96.31 193 ASN A N 1
ATOM 1492 C CA . ASN A 1 193 ? 6.019 15.129 14.545 1.00 96.31 193 ASN A CA 1
ATOM 1493 C C . ASN A 1 193 ? 5.209 15.955 13.536 1.00 96.31 193 ASN A C 1
ATOM 1495 O O . ASN A 1 193 ? 4.724 15.448 12.522 1.00 96.31 193 ASN A O 1
ATOM 1499 N N . GLN A 1 194 ? 5.055 17.245 13.838 1.00 96.88 194 GLN A N 1
ATOM 1500 C CA . GLN A 1 194 ? 4.291 18.167 12.997 1.00 96.88 194 GLN A CA 1
ATOM 1501 C C . GLN A 1 194 ? 5.005 18.513 11.688 1.00 96.88 194 GLN A C 1
ATOM 1503 O O . GLN A 1 194 ? 4.341 18.826 10.705 1.00 96.88 194 GLN A O 1
ATOM 1508 N N . LEU A 1 195 ? 6.341 18.445 11.647 1.00 96.31 195 LEU A N 1
ATOM 1509 C CA . LEU A 1 195 ? 7.099 18.738 10.431 1.00 96.31 195 LEU A CA 1
ATOM 1510 C C . LEU A 1 195 ? 6.692 17.779 9.307 1.00 96.31 195 LEU A C 1
ATOM 1512 O O . LEU A 1 195 ? 6.287 18.244 8.248 1.00 96.31 195 LEU A O 1
ATOM 1516 N N . TYR A 1 196 ? 6.685 16.467 9.559 1.00 96.19 196 TYR A N 1
ATOM 1517 C CA . TYR A 1 196 ? 6.270 15.481 8.554 1.00 96.19 196 TYR A CA 1
ATOM 1518 C C . TYR A 1 196 ? 4.804 15.628 8.130 1.00 96.19 196 TYR A C 1
ATOM 1520 O O . TYR A 1 196 ? 4.472 15.395 6.969 1.00 96.19 196 TYR A O 1
ATOM 1528 N N . HIS A 1 197 ? 3.925 16.049 9.042 1.00 96.19 197 HIS A N 1
ATOM 1529 C CA . HIS A 1 197 ? 2.532 16.352 8.709 1.00 96.19 197 HIS A CA 1
ATOM 1530 C C . HIS A 1 197 ? 2.432 17.539 7.736 1.00 96.19 197 HIS A C 1
ATOM 1532 O O . HIS A 1 197 ? 1.729 17.481 6.719 1.00 96.19 197 HIS A O 1
ATOM 1538 N N . TYR A 1 198 ? 3.181 18.614 8.003 1.00 96.44 198 TYR A N 1
ATOM 1539 C CA . TYR A 1 198 ? 3.250 19.759 7.100 1.00 96.44 198 TYR A CA 1
ATOM 1540 C C . TYR A 1 198 ? 3.899 19.395 5.766 1.00 96.44 198 TYR A C 1
ATOM 1542 O O . TYR A 1 198 ? 3.383 19.803 4.728 1.00 96.44 198 TYR A O 1
ATOM 1550 N N . GLU A 1 199 ? 4.965 18.593 5.762 1.00 94.56 199 GLU A N 1
ATOM 1551 C CA . GLU A 1 199 ? 5.594 18.091 4.536 1.00 94.56 199 GLU A CA 1
ATOM 1552 C C . GLU A 1 199 ? 4.598 17.314 3.673 1.00 94.56 199 GLU A C 1
ATOM 1554 O O . GLU A 1 199 ? 4.440 17.638 2.495 1.00 94.56 199 GLU A O 1
ATOM 1559 N N . LYS A 1 200 ? 3.856 16.358 4.250 1.00 94.50 200 LYS A N 1
ATOM 1560 C CA . LYS A 1 200 ? 2.809 15.612 3.536 1.00 94.50 200 LYS A CA 1
ATOM 1561 C C . LYS A 1 200 ? 1.729 16.542 2.984 1.00 94.50 200 LYS A C 1
ATOM 1563 O O . LYS A 1 200 ? 1.317 16.410 1.830 1.00 94.50 200 LYS A O 1
ATOM 1568 N N . THR A 1 201 ? 1.276 17.497 3.792 1.00 93.88 201 THR A N 1
ATOM 1569 C CA . THR A 1 201 ? 0.223 18.450 3.415 1.00 93.88 201 THR A CA 1
ATOM 1570 C C . THR A 1 201 ? 0.670 19.367 2.276 1.00 93.88 201 THR A C 1
ATOM 1572 O O . THR A 1 201 ? -0.080 19.593 1.322 1.00 93.88 201 THR A O 1
ATOM 1575 N N . LEU A 1 202 ? 1.899 19.880 2.342 1.00 94.06 202 LEU A N 1
ATOM 1576 C CA . LEU A 1 202 ? 2.499 20.690 1.286 1.00 94.06 202 LEU A CA 1
ATOM 1577 C C . LEU A 1 202 ? 2.694 19.860 0.021 1.00 94.06 202 LEU A C 1
ATOM 1579 O O . LEU A 1 202 ? 2.276 20.295 -1.051 1.00 94.06 202 LEU A O 1
ATOM 1583 N N . PHE A 1 203 ? 3.241 18.650 0.143 1.00 93.06 203 PHE A N 1
ATOM 1584 C CA . PHE A 1 203 ? 3.401 17.737 -0.982 1.00 93.06 203 PHE A CA 1
ATOM 1585 C C . PHE A 1 203 ? 2.068 17.485 -1.687 1.00 93.06 203 PHE A C 1
ATOM 1587 O O . PHE A 1 203 ? 2.000 17.619 -2.902 1.00 93.06 203 PHE A O 1
ATOM 1594 N N . ASN A 1 204 ? 0.984 17.228 -0.950 1.00 91.75 204 ASN A N 1
ATOM 1595 C CA . ASN A 1 204 ? -0.344 17.033 -1.537 1.00 91.75 204 ASN A CA 1
ATOM 1596 C C . ASN A 1 204 ? -0.824 18.267 -2.328 1.00 91.75 204 ASN A C 1
ATOM 1598 O O . ASN A 1 204 ? -1.338 18.143 -3.438 1.00 91.75 204 ASN A O 1
ATOM 1602 N N . ARG A 1 205 ? -0.602 19.481 -1.804 1.00 93.00 205 ARG A N 1
ATOM 1603 C CA . ARG A 1 205 ? -0.970 20.734 -2.494 1.00 93.00 205 ARG A CA 1
ATOM 1604 C C . ARG A 1 205 ? -0.152 20.976 -3.760 1.00 93.00 205 ARG A C 1
ATOM 1606 O O . ARG A 1 205 ? -0.682 21.520 -4.726 1.00 93.00 205 ARG A O 1
ATOM 1613 N N . PHE A 1 206 ? 1.122 20.592 -3.753 1.00 93.25 206 PHE A N 1
ATOM 1614 C CA . PHE A 1 206 ? 2.034 20.807 -4.876 1.00 93.25 206 PHE A CA 1
ATOM 1615 C C . PHE A 1 206 ? 2.159 19.608 -5.818 1.00 93.25 206 PHE A C 1
ATOM 1617 O O . PHE A 1 206 ? 2.775 19.743 -6.873 1.00 93.25 206 PHE A O 1
ATOM 1624 N N . TYR A 1 207 ? 1.540 18.472 -5.490 1.00 92.38 207 TYR A N 1
ATOM 1625 C CA . TYR A 1 207 ? 1.661 17.219 -6.231 1.00 92.38 207 TYR A CA 1
ATOM 1626 C C . TYR A 1 207 ? 1.462 17.424 -7.732 1.00 92.38 207 TYR A C 1
ATOM 1628 O O . TYR A 1 207 ? 2.349 17.093 -8.513 1.00 92.38 207 TYR A O 1
ATOM 1636 N N . TRP A 1 208 ? 0.359 18.068 -8.122 1.00 91.94 208 TRP A N 1
ATOM 1637 C CA . TRP A 1 208 ? -0.011 18.299 -9.522 1.00 91.94 208 TRP A CA 1
ATOM 1638 C C . TRP A 1 208 ? 0.946 19.214 -10.293 1.00 91.94 208 TRP A C 1
ATOM 1640 O O . TRP A 1 208 ? 0.992 19.154 -11.518 1.00 91.94 208 TRP A O 1
ATOM 1650 N N . TYR A 1 209 ? 1.724 20.038 -9.593 1.00 92.06 209 TYR A N 1
ATOM 1651 C CA . TYR A 1 209 ? 2.732 20.902 -10.206 1.00 92.06 209 TYR A CA 1
ATOM 1652 C C . TYR A 1 209 ? 4.091 20.213 -10.319 1.00 92.06 209 TYR A C 1
ATOM 1654 O O . TYR A 1 209 ? 4.855 20.532 -11.225 1.00 92.06 209 TYR A O 1
ATOM 1662 N N . LEU A 1 210 ? 4.378 19.269 -9.423 1.00 89.88 210 LEU A N 1
ATOM 1663 C CA . LEU A 1 210 ? 5.689 18.650 -9.279 1.00 89.88 210 LEU A CA 1
ATOM 1664 C C . 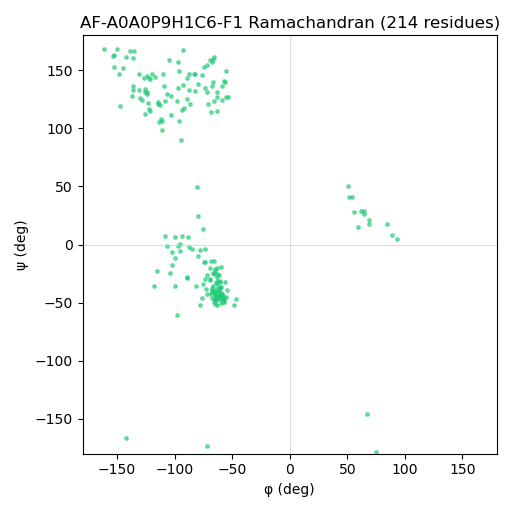LEU A 1 210 ? 5.777 17.297 -9.992 1.00 89.88 210 LEU A C 1
ATOM 1666 O O . LEU A 1 210 ? 6.576 17.133 -10.913 1.00 89.88 210 LEU A O 1
ATOM 1670 N N . VAL A 1 211 ? 4.942 16.337 -9.587 1.00 90.62 211 VAL A N 1
ATOM 1671 C CA . VAL A 1 211 ? 5.102 14.921 -9.949 1.00 90.62 211 VAL A CA 1
ATOM 1672 C C . VAL A 1 211 ? 4.631 14.633 -11.381 1.00 90.62 211 VAL A C 1
ATOM 1674 O O . VAL A 1 211 ? 5.434 14.113 -12.155 1.00 90.62 211 VAL A O 1
ATOM 1677 N N . PRO A 1 212 ? 3.406 15.005 -11.811 1.00 88.69 212 PRO A N 1
ATOM 1678 C CA . PRO A 1 212 ? 2.959 14.740 -13.182 1.00 88.69 212 PRO A CA 1
ATOM 1679 C C . PRO A 1 212 ? 3.745 15.506 -14.253 1.00 88.69 212 PRO A C 1
ATOM 1681 O O . PRO A 1 212 ? 3.819 15.049 -15.388 1.00 88.69 212 PRO A O 1
ATOM 1684 N N . ASN A 1 213 ? 4.341 16.651 -13.898 1.00 87.19 213 ASN A N 1
ATOM 1685 C CA . ASN A 1 213 ? 5.164 17.447 -14.816 1.00 87.19 213 ASN A CA 1
ATOM 1686 C C . ASN A 1 213 ? 6.627 16.974 -14.884 1.00 87.19 213 ASN A C 1
ATOM 1688 O O . ASN A 1 213 ? 7.403 17.549 -15.644 1.00 87.19 213 ASN A O 1
ATOM 1692 N N . GLY A 1 214 ? 7.026 15.974 -14.086 1.00 81.69 214 GLY A N 1
ATOM 1693 C CA . GLY A 1 214 ? 8.401 15.463 -14.055 1.00 81.69 214 GLY A CA 1
ATOM 1694 C C . GLY A 1 214 ? 9.438 16.484 -13.571 1.00 81.69 214 GLY A C 1
ATOM 1695 O O . GLY A 1 214 ? 10.584 16.445 -14.013 1.00 81.69 214 GLY A O 1
ATOM 1696 N N . VAL A 1 215 ? 9.034 17.432 -12.716 1.00 80.94 215 VAL A N 1
ATOM 1697 C CA . VAL A 1 215 ? 9.932 18.463 -12.153 1.00 80.94 215 VAL A CA 1
ATOM 1698 C C . VAL A 1 215 ? 10.869 17.871 -11.095 1.00 80.94 215 VAL A C 1
ATOM 1700 O O . VAL A 1 215 ? 11.987 18.350 -10.914 1.00 80.94 215 VAL A O 1
ATOM 1703 N N . VAL A 1 216 ? 10.405 16.829 -10.409 1.00 68.12 216 VAL A N 1
ATOM 1704 C CA . VAL A 1 216 ? 11.152 15.988 -9.457 1.00 68.12 216 VAL A CA 1
ATOM 1705 C C . VAL A 1 216 ? 11.331 14.593 -10.050 1.00 68.12 216 VAL A C 1
ATOM 1707 O O . VAL A 1 216 ? 10.427 14.198 -10.815 1.00 68.12 216 VAL A O 1
#

Nearest PDB structures (foldseek):
  8dhk-assembly1_B  TM=9.141E-01  e=1.475E-15  Homo sapiens
  6oib-assembly1_A  TM=9.080E-01  e=1.675E-15  Homo sapiens
  6ynz-assembly1_e  TM=8.277E-01  e=9.085E-11  Tetrahymena thermophila
  3vrd-assembly1_B  TM=7.197E-01  e=7.055E-08  Thermochromatium tepidum
  1fcd-assembly2_B  TM=7.271E-01  e=5.139E-08  Allochromatium vinosum

pLDDT: mean 95.51, std 3.18, range [68.12, 98.56]

Organism: NCBI:txid186479

Radius of gyration: 20.43 Å; Cα contacts (8 Å, |Δi|>4): 349; chains: 1; bounding box: 54×39×54 Å

Sequence (216 aa):
EFTFLLEDYLRQHGLREQTEIVYLSALSRVFPIENIANFADPLLHERGIRTELRFTPSAIDAPAKVIRSAEGAALPYDLLVLVPPHRGAQIVCEAGLGDTLGWVPTDRETLQCTLDPNIYAVGDAADLPISKSGSAAHFGAKVVANRIIAELLHRHELPRYTGEVMCFIETGQGQASQVVFDYNHPPQLPAPNQLYHYEKTLFNRFYWYLVPNGVV

InterPro domains:
  IPR036188 FAD/NAD(P)-binding domain superfamily [SSF51905] (1-85)
  IPR036188 FAD/NAD(P)-binding domain superfamily [SSF51905] (35-181)
  IPR052541 Sulfide-quinone oxidoreductase [PTHR43755] (1-214)